Protein AF-A0AAD2HLD6-F1 (afdb_monomer)

Solvent-accessible surface area (backbone atoms only — not comparable to full-atom values): 12755 Å² total; per-residue (Å²): 131,86,68,71,61,67,50,48,49,38,52,50,54,51,52,53,52,30,51,55,29,52,75,67,66,48,94,57,47,82,70,73,55,68,68,59,51,53,53,45,48,52,54,35,52,74,68,62,44,73,67,56,52,51,52,49,32,54,74,72,61,68,53,68,81,92,73,69,73,66,78,80,73,65,74,62,94,80,60,77,86,76,85,81,76,91,74,77,79,74,84,77,76,78,78,73,80,80,83,77,87,74,64,67,67,58,30,52,52,56,35,51,50,45,52,48,49,43,26,71,41,93,63,51,70,72,57,43,53,52,48,34,39,67,52,37,48,91,73,53,52,70,79,81,47,44,64,56,52,51,47,31,61,75,30,71,95,38,44,70,60,11,42,50,52,45,51,53,51,52,52,53,52,52,53,52,62,70,68,41,78,76,53,71,56,72,72,37,68,68,52,50,55,50,50,52,52,51,52,51,51,52,54,53,58,62,69,66,64,128

Organism: NCBI:txid2018698

Nearest PDB structures (foldseek):
  5i6r-assembly1_A-2  TM=1.419E-01  e=4.755E+00  Homo sapiens
  7pub-assembly1_CI  TM=1.383E-01  e=6.868E+00  Trypanosoma brucei brucei

Structure (mmCIF, N/CA/C/O backbone):
data_AF-A0AAD2HLD6-F1
#
_entry.id   AF-A0AAD2HLD6-F1
#
loop_
_atom_site.group_PDB
_atom_site.id
_atom_site.type_symbol
_atom_site.label_atom_id
_atom_site.label_alt_id
_atom_site.label_comp_id
_atom_site.label_asym_id
_atom_site.label_entity_id
_atom_site.label_seq_id
_atom_site.pdbx_PDB_ins_code
_atom_site.Cartn_x
_atom_site.Cartn_y
_atom_site.Cartn_z
_atom_site.occupancy
_atom_site.B_iso_or_equiv
_atom_site.auth_seq_id
_atom_site.auth_comp_id
_atom_site.auth_asym_id
_atom_site.auth_atom_id
_atom_site.pdbx_PDB_model_num
ATOM 1 N N . MET A 1 1 ? 1.886 -17.181 11.685 1.00 43.16 1 MET A N 1
ATOM 2 C CA . MET A 1 1 ? 2.719 -16.362 10.779 1.00 43.16 1 MET A CA 1
ATOM 3 C C . MET A 1 1 ? 4.035 -17.102 10.584 1.00 43.16 1 MET A C 1
ATOM 5 O O . MET A 1 1 ? 4.754 -17.224 11.568 1.00 43.16 1 MET A O 1
ATOM 9 N N . PRO A 1 2 ? 4.303 -17.705 9.413 1.00 45.25 2 PRO A N 1
ATOM 10 C CA . PRO A 1 2 ? 5.565 -18.403 9.165 1.00 45.25 2 PRO A CA 1
ATOM 11 C C . PRO A 1 2 ? 6.747 -17.420 9.218 1.00 45.25 2 PRO A C 1
ATOM 13 O O . PRO A 1 2 ? 6.652 -16.298 8.725 1.00 45.25 2 PRO A O 1
ATOM 16 N N . ASP A 1 3 ? 7.823 -17.839 9.881 1.00 54.28 3 ASP A N 1
ATOM 17 C CA . ASP A 1 3 ? 8.983 -17.025 10.249 1.00 54.28 3 ASP A CA 1
ATOM 18 C C . ASP A 1 3 ? 9.766 -16.517 9.018 1.00 54.28 3 ASP A C 1
ATOM 20 O O . ASP A 1 3 ? 10.240 -17.281 8.175 1.00 54.28 3 ASP A O 1
ATOM 24 N N . GLN A 1 4 ? 9.913 -15.195 8.915 1.00 55.78 4 GLN A N 1
ATOM 25 C CA . GLN A 1 4 ? 10.432 -14.471 7.747 1.00 55.78 4 GLN A CA 1
ATOM 26 C C . GLN A 1 4 ? 11.943 -14.692 7.510 1.00 55.78 4 GLN A C 1
ATOM 28 O O . GLN A 1 4 ? 12.480 -14.318 6.467 1.00 55.78 4 GLN A O 1
ATOM 33 N N . ARG A 1 5 ? 12.656 -15.320 8.455 1.00 56.38 5 ARG A N 1
ATOM 34 C CA . ARG A 1 5 ? 14.119 -15.494 8.397 1.00 56.38 5 ARG A CA 1
ATOM 35 C C . ARG A 1 5 ? 14.576 -16.722 7.616 1.00 56.38 5 ARG A C 1
ATOM 37 O O . ARG A 1 5 ? 15.569 -16.632 6.897 1.00 56.38 5 ARG A O 1
ATOM 44 N N . GLN A 1 6 ? 13.840 -17.832 7.673 1.00 59.19 6 GLN A N 1
ATOM 45 C CA . GLN A 1 6 ? 14.112 -18.991 6.805 1.00 59.19 6 GLN A CA 1
ATOM 46 C C . GLN A 1 6 ? 13.884 -18.626 5.332 1.00 59.19 6 GLN A C 1
ATOM 48 O O . GLN A 1 6 ? 14.675 -18.988 4.460 1.00 59.19 6 GLN A O 1
ATOM 53 N N . SER A 1 7 ? 12.878 -17.780 5.080 1.00 66.38 7 SER A N 1
ATOM 54 C CA . SER A 1 7 ? 12.672 -17.158 3.773 1.00 66.38 7 SER A CA 1
ATOM 55 C C . SER A 1 7 ? 13.891 -16.348 3.329 1.00 66.38 7 SER A C 1
ATOM 57 O O . SER A 1 7 ? 14.237 -16.403 2.158 1.00 66.38 7 SER A O 1
ATOM 59 N N . ALA A 1 8 ? 14.584 -15.633 4.221 1.00 78.81 8 ALA A N 1
ATOM 60 C CA . ALA A 1 8 ? 15.697 -14.764 3.831 1.00 78.81 8 ALA A CA 1
ATOM 61 C C . ALA A 1 8 ? 16.899 -15.539 3.260 1.00 78.81 8 ALA A C 1
ATOM 63 O O . ALA A 1 8 ? 17.448 -15.141 2.232 1.00 78.81 8 ALA A O 1
ATOM 64 N N . HIS A 1 9 ? 17.293 -16.660 3.875 1.00 79.62 9 HIS A N 1
ATOM 65 C CA . HIS A 1 9 ? 18.404 -17.482 3.374 1.00 79.62 9 HIS A CA 1
ATOM 66 C C . HIS A 1 9 ? 18.070 -18.142 2.031 1.00 79.62 9 HIS A C 1
ATOM 68 O O . HIS A 1 9 ? 18.888 -18.109 1.110 1.00 79.62 9 HIS A O 1
ATOM 74 N N . TYR A 1 10 ? 16.852 -18.669 1.893 1.00 82.38 10 TYR A N 1
ATOM 75 C CA . TYR A 1 10 ? 16.374 -19.243 0.637 1.00 82.38 10 TYR A CA 1
ATOM 76 C C . TYR A 1 10 ? 16.260 -18.186 -0.472 1.00 82.38 10 TYR A C 1
ATOM 78 O O . TYR A 1 10 ? 16.799 -18.374 -1.563 1.00 82.38 10 TYR A O 1
ATOM 86 N N . CYS A 1 11 ? 15.636 -17.038 -0.187 1.00 83.31 11 CYS A N 1
ATOM 87 C CA . CYS A 1 11 ? 15.524 -15.923 -1.126 1.00 83.31 11 CYS A CA 1
ATOM 88 C C . CYS A 1 11 ? 16.900 -15.414 -1.564 1.00 83.31 11 CYS A C 1
ATOM 90 O O . CYS A 1 11 ? 17.097 -15.136 -2.744 1.00 83.31 11 CYS A O 1
ATOM 92 N N . ARG A 1 12 ? 17.874 -15.341 -0.647 1.00 87.81 12 ARG A N 1
ATOM 93 C CA . ARG A 1 12 ? 19.253 -14.962 -0.978 1.00 87.81 12 ARG A CA 1
ATOM 94 C C . ARG A 1 12 ? 19.906 -15.969 -1.922 1.00 87.81 12 ARG A C 1
ATOM 96 O O . ARG A 1 12 ? 20.497 -15.557 -2.914 1.00 87.81 12 ARG A O 1
ATOM 103 N N . ALA A 1 13 ? 19.788 -17.267 -1.643 1.00 86.06 13 ALA A N 1
ATOM 104 C CA . ALA A 1 13 ? 20.323 -18.308 -2.521 1.00 86.06 13 ALA A CA 1
ATOM 105 C C . ALA A 1 13 ? 19.681 -18.257 -3.919 1.00 86.06 13 ALA A C 1
ATOM 107 O O . ALA A 1 13 ? 20.362 -18.418 -4.930 1.00 86.06 13 ALA A O 1
ATOM 108 N N . LEU A 1 14 ? 18.376 -17.986 -3.979 1.00 86.94 14 LEU A N 1
ATOM 109 C CA . LEU A 1 14 ? 17.625 -17.863 -5.226 1.00 86.94 14 LEU A CA 1
ATOM 110 C C . LEU A 1 14 ? 18.046 -16.632 -6.031 1.00 86.94 14 LEU A C 1
ATOM 112 O O . LEU A 1 14 ? 18.249 -16.744 -7.238 1.00 86.94 14 LEU A O 1
ATOM 116 N N . ALA A 1 15 ? 18.244 -15.492 -5.368 1.00 87.75 15 ALA A N 1
ATOM 117 C CA . ALA A 1 15 ? 18.725 -14.269 -6.003 1.00 87.75 15 ALA A CA 1
ATOM 118 C C . ALA A 1 15 ? 20.138 -14.436 -6.584 1.00 87.75 15 ALA A C 1
ATOM 120 O O . ALA A 1 15 ? 20.373 -14.045 -7.723 1.00 87.75 15 ALA A O 1
ATOM 121 N N . ILE A 1 16 ? 21.056 -15.067 -5.840 1.00 89.06 16 ILE A N 1
ATOM 122 C CA . ILE A 1 16 ? 22.421 -15.347 -6.320 1.00 89.06 16 ILE A CA 1
ATOM 123 C C . ILE A 1 16 ? 22.375 -16.250 -7.560 1.00 89.06 16 ILE A C 1
ATOM 125 O O . ILE A 1 16 ? 22.927 -15.893 -8.595 1.00 89.06 16 ILE A O 1
ATOM 129 N N . ARG A 1 17 ? 21.625 -17.359 -7.510 1.00 89.69 17 ARG A N 1
ATOM 130 C CA . ARG A 1 17 ? 21.475 -18.269 -8.658 1.00 89.69 17 ARG A CA 1
ATOM 131 C C . ARG A 1 17 ? 20.884 -17.571 -9.886 1.00 89.69 17 ARG A C 1
ATOM 133 O O . ARG A 1 17 ? 21.317 -17.833 -11.004 1.00 89.69 17 ARG A O 1
ATOM 140 N N . ALA A 1 18 ? 19.878 -16.718 -9.699 1.00 87.25 18 ALA A N 1
ATOM 141 C CA . ALA A 1 18 ? 19.266 -15.984 -10.804 1.00 87.25 18 ALA A CA 1
ATOM 142 C C . ALA A 1 18 ? 20.265 -15.023 -11.472 1.00 87.25 18 ALA A C 1
ATOM 144 O O . ALA A 1 18 ? 20.265 -14.913 -12.697 1.00 87.25 18 ALA A O 1
ATOM 145 N N . LEU A 1 19 ? 21.141 -14.378 -10.690 1.00 90.56 19 LEU A N 1
ATOM 146 C CA . LEU A 1 19 ? 22.219 -13.532 -11.211 1.00 90.56 19 LEU A CA 1
ATOM 147 C C . LEU A 1 19 ? 23.246 -14.343 -12.010 1.00 90.56 19 LEU A C 1
ATOM 149 O O . LEU A 1 19 ? 23.597 -13.932 -13.114 1.00 90.56 19 LEU A O 1
ATOM 153 N N . ASP A 1 20 ? 23.670 -15.504 -11.509 1.00 91.00 20 ASP A N 1
ATOM 154 C CA . ASP A 1 20 ? 24.627 -16.374 -12.209 1.00 91.00 20 ASP A CA 1
ATOM 155 C C . ASP A 1 20 ? 24.070 -16.867 -13.560 1.00 91.00 20 ASP A C 1
ATOM 157 O O . ASP A 1 20 ? 24.774 -16.890 -14.574 1.00 91.00 20 ASP A O 1
ATOM 161 N N . LEU A 1 21 ? 22.779 -17.220 -13.606 1.00 88.62 21 LEU A N 1
ATOM 162 C CA . LEU A 1 21 ? 22.099 -17.635 -14.840 1.00 88.62 21 LEU A CA 1
ATOM 163 C C . LEU A 1 21 ? 21.917 -16.477 -15.823 1.00 88.62 21 LEU A C 1
ATOM 165 O O . LEU A 1 21 ? 22.075 -16.667 -17.028 1.00 88.62 21 LEU A O 1
ATOM 169 N N . TYR A 1 22 ? 21.639 -15.274 -15.316 1.00 87.88 22 TYR A N 1
ATOM 170 C CA . TYR A 1 22 ? 21.581 -14.068 -16.135 1.00 87.88 22 TYR A CA 1
ATOM 171 C C . TYR A 1 22 ? 22.946 -13.758 -16.767 1.00 87.88 22 TYR A C 1
ATOM 173 O O . TYR A 1 22 ? 23.028 -13.497 -17.964 1.00 87.88 22 TYR A O 1
ATOM 181 N N . GLN A 1 23 ? 24.032 -13.863 -15.994 1.00 91.31 23 GLN A N 1
ATOM 182 C CA . GLN A 1 23 ? 25.400 -13.707 -16.504 1.00 91.31 23 GLN A CA 1
ATOM 183 C C . GLN A 1 23 ? 25.775 -14.789 -17.526 1.00 91.31 23 GLN A C 1
ATOM 185 O O . GLN A 1 23 ? 26.533 -14.524 -18.456 1.00 91.31 23 GLN A O 1
ATOM 190 N N . SER A 1 24 ? 25.208 -15.988 -17.385 1.00 90.81 24 SER A N 1
ATOM 191 C CA . SER A 1 24 ? 25.399 -17.111 -18.311 1.00 90.81 24 SER A CA 1
ATOM 192 C C . SER A 1 24 ? 24.483 -17.054 -19.545 1.00 90.81 24 SER A C 1
ATOM 194 O O . SER A 1 24 ? 24.546 -17.945 -20.390 1.00 90.81 24 SER A O 1
ATOM 196 N N . ASN A 1 25 ? 23.655 -16.009 -19.670 1.00 90.44 25 ASN A N 1
ATOM 197 C CA . ASN A 1 25 ? 22.712 -15.789 -20.769 1.00 90.44 25 ASN A CA 1
ATOM 198 C C . ASN A 1 25 ? 21.685 -16.930 -20.950 1.00 90.44 25 ASN A C 1
ATOM 200 O O . ASN A 1 25 ? 21.275 -17.244 -22.071 1.00 90.44 25 ASN A O 1
ATOM 204 N N . ASP A 1 26 ? 21.278 -17.569 -19.847 1.00 88.81 26 ASP A N 1
ATOM 205 C CA . ASP A 1 26 ? 20.247 -18.610 -19.860 1.00 88.81 26 ASP A CA 1
ATOM 206 C C . ASP A 1 26 ? 18.873 -17.988 -20.197 1.00 88.81 26 ASP A C 1
ATOM 208 O O . ASP A 1 26 ? 18.485 -16.987 -19.586 1.00 88.81 26 ASP A O 1
ATOM 212 N N . PRO A 1 27 ? 18.100 -18.555 -21.144 1.00 85.44 27 PRO A N 1
ATOM 213 C CA . PRO A 1 27 ? 16.792 -18.026 -21.528 1.00 85.44 27 PRO A CA 1
ATOM 214 C C . PRO A 1 27 ? 15.720 -18.116 -20.427 1.00 85.44 27 PRO A C 1
ATOM 216 O O . PRO A 1 27 ? 14.659 -17.506 -20.573 1.00 85.44 27 PRO A O 1
ATOM 219 N N . GLN A 1 28 ? 15.931 -18.885 -19.350 1.00 85.06 28 GLN A N 1
ATOM 220 C CA . GLN A 1 28 ? 14.949 -19.080 -18.276 1.00 85.06 28 GLN A CA 1
ATOM 221 C C . GLN A 1 28 ? 15.586 -19.036 -16.871 1.00 85.06 28 GLN A C 1
ATOM 223 O O . GLN A 1 28 ? 15.513 -20.018 -16.127 1.00 85.06 28 GLN A O 1
ATOM 228 N N . PRO A 1 29 ? 16.114 -17.878 -16.426 1.00 81.44 29 PRO A N 1
ATOM 229 C CA . PRO A 1 29 ? 16.835 -17.753 -15.151 1.00 81.44 29 PRO A CA 1
ATOM 230 C C . PRO A 1 29 ? 15.970 -18.069 -13.916 1.00 81.44 29 PRO A C 1
ATOM 232 O O . PRO A 1 29 ? 16.477 -18.456 -12.862 1.00 81.44 29 PRO A O 1
ATOM 235 N N . PHE A 1 30 ? 14.645 -17.959 -14.047 1.00 83.19 30 PHE A N 1
ATOM 236 C CA . PHE A 1 30 ? 13.686 -18.240 -12.974 1.00 83.19 30 PHE A CA 1
ATOM 237 C C . PHE A 1 30 ? 13.166 -19.678 -12.965 1.00 83.19 30 PHE A C 1
ATOM 239 O O . PHE A 1 30 ? 12.448 -20.062 -12.041 1.00 83.19 30 PHE A O 1
ATOM 246 N N . LYS A 1 31 ? 13.520 -20.503 -13.958 1.00 89.38 31 LYS A N 1
ATOM 247 C CA . LYS A 1 31 ? 13.141 -21.913 -13.946 1.00 89.38 31 LYS A CA 1
ATOM 248 C C . LYS A 1 31 ? 14.013 -22.652 -12.933 1.00 89.38 31 LYS A C 1
ATOM 250 O O . LYS A 1 31 ? 15.231 -22.795 -13.088 1.00 89.38 31 LYS A O 1
ATOM 255 N N . ILE A 1 32 ? 13.379 -23.091 -11.853 1.00 90.44 32 ILE A N 1
ATOM 256 C CA . ILE A 1 32 ? 14.010 -23.885 -10.801 1.00 90.44 32 ILE A CA 1
ATOM 257 C C . ILE A 1 32 ? 13.515 -25.317 -10.947 1.00 90.44 32 ILE A C 1
ATOM 259 O O . ILE A 1 32 ? 12.316 -25.582 -10.910 1.00 90.44 32 ILE A O 1
ATOM 263 N N . ASP A 1 33 ? 14.456 -26.235 -11.125 1.00 91.69 33 ASP A N 1
ATOM 264 C CA . ASP A 1 33 ? 14.194 -27.663 -11.028 1.00 91.69 33 ASP A CA 1
ATOM 2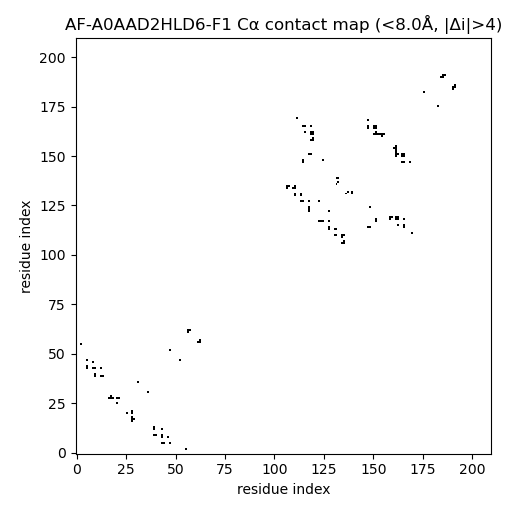65 C C . ASP A 1 33 ? 13.942 -28.063 -9.562 1.00 91.69 33 ASP A C 1
ATOM 267 O O . ASP A 1 33 ? 14.595 -27.541 -8.655 1.00 91.69 33 ASP A O 1
ATOM 271 N N . ILE A 1 34 ? 13.015 -28.996 -9.319 1.00 90.94 34 ILE A N 1
ATOM 272 C CA . ILE A 1 34 ? 12.584 -29.374 -7.962 1.00 90.94 34 ILE A CA 1
ATOM 273 C C . ILE A 1 34 ? 13.773 -29.859 -7.125 1.00 90.94 34 ILE A C 1
ATOM 275 O O . ILE A 1 34 ? 13.896 -29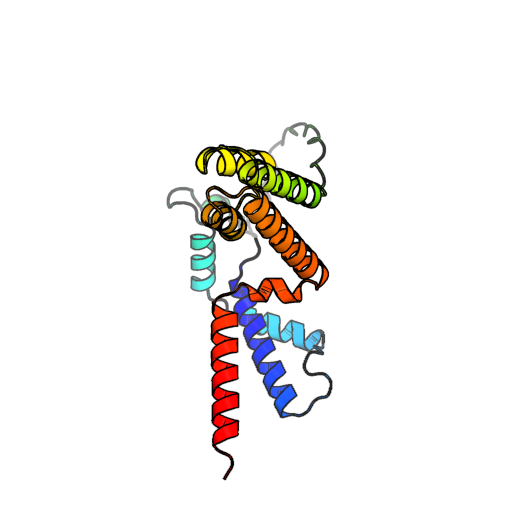.471 -5.964 1.00 90.94 34 ILE A O 1
ATOM 279 N N . LEU A 1 35 ? 14.691 -30.640 -7.708 1.00 92.94 35 LEU A N 1
ATOM 280 C CA . LEU A 1 35 ? 15.878 -31.118 -6.996 1.00 92.94 35 LEU A CA 1
ATOM 281 C C . LEU A 1 35 ? 16.783 -29.954 -6.580 1.00 92.94 35 LEU A C 1
ATOM 283 O O . LEU A 1 35 ? 17.307 -29.936 -5.465 1.00 92.94 35 LEU A O 1
ATOM 287 N N . SER A 1 36 ? 16.940 -28.960 -7.457 1.00 87.50 36 SER A N 1
ATOM 288 C CA . SER A 1 36 ? 17.688 -27.739 -7.138 1.00 87.50 36 SER A CA 1
ATOM 289 C C . SER A 1 36 ? 17.020 -26.961 -6.005 1.00 87.50 36 SER A C 1
ATOM 291 O O . SER A 1 36 ? 17.699 -26.531 -5.075 1.00 87.50 36 SER A O 1
ATOM 293 N N . GLY A 1 37 ? 15.689 -26.848 -6.035 1.00 91.38 37 GLY A N 1
ATOM 294 C CA . GLY A 1 37 ? 14.909 -26.242 -4.957 1.00 91.38 37 GLY A CA 1
ATOM 295 C C . GLY A 1 37 ? 15.114 -26.944 -3.611 1.00 91.38 37 GLY A C 1
ATOM 296 O O . GLY A 1 37 ? 15.399 -26.279 -2.617 1.00 91.38 37 GLY A O 1
ATOM 297 N N . MET A 1 38 ? 15.049 -28.279 -3.589 1.00 94.12 38 MET A N 1
ATOM 298 C CA . MET A 1 38 ? 15.255 -29.087 -2.378 1.00 94.12 38 MET A CA 1
ATOM 299 C C . MET A 1 38 ? 16.663 -28.908 -1.798 1.00 94.12 38 MET A C 1
ATOM 301 O O . MET A 1 38 ? 16.808 -28.697 -0.597 1.00 94.12 38 MET A O 1
ATOM 305 N N . ARG A 1 39 ? 17.701 -28.897 -2.643 1.00 91.56 39 ARG A N 1
ATOM 306 C CA . ARG A 1 39 ? 19.088 -28.652 -2.202 1.00 91.56 39 ARG A CA 1
ATOM 307 C C . ARG A 1 39 ? 19.288 -27.250 -1.635 1.00 91.56 39 ARG A C 1
ATOM 309 O O . ARG A 1 39 ? 20.020 -27.070 -0.668 1.00 91.56 39 ARG A O 1
ATOM 316 N N . MET A 1 40 ? 18.648 -26.243 -2.229 1.00 89.50 40 MET A N 1
ATOM 317 C CA . MET A 1 40 ? 18.701 -24.873 -1.712 1.00 89.50 40 MET A CA 1
ATOM 318 C C . MET A 1 40 ? 18.011 -24.758 -0.353 1.00 89.50 40 MET A C 1
ATOM 320 O O . MET A 1 40 ? 18.513 -24.051 0.518 1.00 89.50 40 MET A O 1
ATOM 324 N N . LEU A 1 41 ? 16.892 -25.463 -0.163 1.00 90.12 41 LEU A N 1
ATOM 325 C CA . LEU A 1 41 ? 16.191 -25.523 1.116 1.00 90.12 41 LEU A CA 1
ATOM 326 C C . LEU A 1 41 ? 17.047 -26.199 2.192 1.00 90.12 41 LEU A C 1
ATOM 328 O O . LEU A 1 41 ? 17.203 -25.646 3.275 1.00 90.12 41 LEU A O 1
ATOM 332 N N . GLU A 1 42 ? 17.645 -27.348 1.879 1.00 92.38 42 GLU A N 1
ATOM 333 C CA . GLU A 1 42 ? 18.556 -28.062 2.780 1.00 92.38 42 GLU A CA 1
ATOM 334 C C . GLU A 1 42 ? 19.757 -27.190 3.170 1.00 92.38 42 GLU A C 1
ATOM 336 O O . GLU A 1 42 ? 20.077 -27.043 4.349 1.00 92.38 42 GLU A O 1
ATOM 341 N N . ASN A 1 43 ? 20.384 -26.530 2.192 1.00 89.00 43 ASN A N 1
ATOM 342 C CA . ASN A 1 43 ? 21.491 -25.620 2.456 1.00 89.00 43 ASN A CA 1
ATOM 343 C C . ASN A 1 43 ? 21.059 -24.440 3.345 1.00 89.00 43 ASN A C 1
ATOM 345 O O . ASN A 1 43 ? 21.754 -24.097 4.300 1.00 89.00 43 ASN A O 1
ATOM 349 N N . ALA A 1 44 ? 19.893 -23.841 3.081 1.00 89.12 44 ALA A N 1
ATOM 350 C CA . ALA A 1 44 ? 19.346 -22.780 3.922 1.00 89.12 44 ALA A CA 1
ATOM 351 C C . ALA A 1 44 ? 19.077 -23.268 5.355 1.00 89.12 44 ALA A C 1
ATOM 353 O O . ALA A 1 44 ? 19.392 -22.552 6.304 1.00 89.12 44 ALA A O 1
ATOM 354 N N . TRP A 1 45 ? 18.559 -24.489 5.514 1.00 89.88 45 TRP A N 1
ATOM 355 C CA . TRP A 1 45 ? 18.309 -25.106 6.816 1.00 89.88 45 TRP A CA 1
ATOM 356 C C . TRP A 1 45 ? 19.596 -25.334 7.609 1.00 89.88 45 TRP A C 1
ATOM 358 O O . TRP A 1 45 ? 19.659 -24.989 8.784 1.00 89.88 45 TRP A O 1
ATOM 368 N N . ASN A 1 46 ? 20.659 -25.810 6.960 1.00 91.88 46 ASN A N 1
ATOM 369 C CA . ASN A 1 46 ? 21.962 -26.021 7.601 1.00 91.88 46 ASN A CA 1
ATOM 370 C C . ASN A 1 46 ? 22.610 -24.720 8.113 1.00 91.88 46 ASN A C 1
ATOM 372 O O . ASN A 1 46 ? 23.484 -24.764 8.976 1.00 91.88 46 ASN A O 1
ATOM 376 N N . HIS A 1 47 ? 22.180 -23.560 7.608 1.00 86.69 47 HIS A N 1
ATOM 377 C CA . HIS A 1 47 ? 22.615 -22.249 8.097 1.00 86.69 47 HIS A CA 1
ATOM 378 C C . HIS A 1 47 ? 21.759 -21.716 9.260 1.00 86.69 47 HIS A C 1
ATOM 380 O O . HIS A 1 47 ? 22.109 -20.694 9.856 1.00 86.69 47 HIS A O 1
ATOM 386 N N . VAL A 1 48 ? 20.651 -22.381 9.606 1.00 88.50 48 VAL A N 1
ATOM 387 C CA . VAL A 1 48 ? 19.837 -22.029 10.773 1.00 88.50 48 VAL A CA 1
ATOM 388 C C . VAL A 1 48 ? 20.574 -22.480 12.029 1.00 88.50 48 VAL A C 1
ATOM 390 O O . VAL A 1 48 ? 20.657 -23.663 12.346 1.00 88.50 48 VAL A O 1
ATOM 393 N N . THR A 1 49 ? 21.117 -21.517 12.770 1.00 88.06 49 THR A N 1
ATOM 394 C CA . THR A 1 49 ? 21.806 -21.803 14.035 1.00 88.06 49 THR A CA 1
ATOM 395 C C . THR A 1 49 ? 20.817 -21.865 15.208 1.00 88.06 49 THR A C 1
ATOM 397 O O . THR A 1 49 ? 19.760 -21.226 15.152 1.00 88.06 49 THR A O 1
ATOM 400 N N . PRO A 1 50 ? 21.152 -22.551 16.319 1.00 87.19 50 PRO A N 1
ATOM 401 C CA . PRO A 1 50 ? 20.317 -22.549 17.523 1.00 87.19 50 PRO A CA 1
ATOM 402 C C . PRO A 1 50 ? 20.010 -21.140 18.050 1.00 87.19 50 PRO A C 1
ATOM 404 O O . PRO A 1 50 ? 18.903 -20.879 18.514 1.00 87.19 50 PRO A O 1
ATOM 407 N N . SER A 1 51 ? 20.948 -20.194 17.914 1.00 85.19 51 SER A N 1
ATOM 408 C CA . SER A 1 51 ? 20.716 -18.796 18.294 1.00 85.19 51 SER A CA 1
ATOM 409 C C . SER A 1 51 ? 19.709 -18.103 17.369 1.00 85.19 51 SER A C 1
ATOM 411 O O . SER A 1 51 ? 18.928 -17.270 17.826 1.00 85.19 51 SER A O 1
ATOM 413 N N . THR A 1 52 ? 19.661 -18.462 16.080 1.00 84.31 52 THR A N 1
ATOM 414 C CA . THR A 1 52 ? 18.635 -17.985 15.140 1.00 84.31 52 THR A CA 1
ATOM 415 C C . THR A 1 52 ? 17.242 -18.448 15.566 1.00 84.31 52 THR A C 1
ATOM 417 O O . THR A 1 52 ? 16.317 -17.634 15.567 1.00 84.31 52 THR A O 1
ATOM 420 N N . ILE A 1 53 ? 17.109 -19.713 15.981 1.00 86.69 53 ILE A N 1
ATOM 421 C CA . ILE A 1 53 ? 15.851 -20.294 16.480 1.00 86.69 53 ILE A CA 1
ATOM 422 C C . ILE A 1 53 ? 15.431 -19.610 17.785 1.00 86.69 53 ILE A C 1
ATOM 424 O O . ILE A 1 53 ? 14.303 -19.130 17.885 1.00 86.69 53 ILE A O 1
ATOM 428 N N . ALA A 1 54 ? 16.351 -19.468 18.743 1.00 81.56 54 ALA A N 1
ATOM 429 C CA . ALA A 1 54 ? 16.087 -18.781 20.007 1.00 81.56 54 ALA A CA 1
ATOM 430 C C . ALA A 1 54 ? 15.631 -17.329 19.785 1.00 81.56 54 ALA A C 1
ATOM 432 O O . ALA A 1 54 ? 14.637 -16.884 20.353 1.00 81.56 54 ALA A O 1
ATOM 433 N N . ASN A 1 55 ? 16.301 -16.599 18.889 1.00 82.75 55 ASN A N 1
ATOM 434 C CA . ASN A 1 55 ? 15.906 -15.241 18.523 1.00 82.75 55 ASN A CA 1
ATOM 435 C C . ASN A 1 55 ? 14.514 -15.189 17.868 1.00 82.75 55 ASN A C 1
ATOM 437 O O . ASN A 1 55 ? 13.763 -14.247 18.123 1.00 82.75 55 ASN A O 1
ATOM 441 N N . CYS A 1 56 ? 14.155 -16.179 17.041 1.00 83.31 56 CYS A N 1
ATOM 442 C CA . CYS A 1 56 ? 12.811 -16.291 16.468 1.00 83.31 56 CYS A CA 1
ATOM 443 C C . CYS A 1 56 ? 11.752 -16.506 17.557 1.00 83.31 56 CYS A C 1
ATOM 445 O O . CYS A 1 56 ? 10.732 -15.811 17.574 1.00 83.31 56 CYS A O 1
ATOM 447 N N . TRP A 1 57 ? 11.983 -17.433 18.487 1.00 89.25 57 TRP A N 1
ATOM 448 C CA . TRP A 1 57 ? 11.061 -17.692 19.596 1.00 89.25 57 TRP A CA 1
ATOM 449 C C . TRP A 1 57 ? 10.876 -16.463 20.489 1.00 89.25 57 TRP A C 1
ATOM 451 O O . TRP A 1 57 ? 9.743 -16.120 20.831 1.00 89.25 57 TRP A O 1
ATOM 461 N N . THR A 1 58 ? 11.955 -15.724 20.760 1.00 83.25 58 THR A N 1
ATOM 462 C CA . THR A 1 58 ? 11.896 -14.461 21.510 1.00 83.25 58 THR A CA 1
ATOM 463 C C . THR A 1 58 ? 11.081 -13.403 20.769 1.00 83.25 58 THR A C 1
ATOM 465 O O . THR A 1 58 ? 10.219 -12.755 21.361 1.00 83.25 58 THR A O 1
ATOM 468 N N . HIS A 1 59 ? 11.294 -13.244 19.460 1.00 76.94 59 HIS A N 1
ATOM 469 C CA . HIS A 1 59 ? 10.568 -12.259 18.654 1.00 76.94 59 HIS A CA 1
ATOM 470 C C . HIS A 1 59 ? 9.070 -12.577 18.538 1.00 76.94 59 HIS A C 1
ATOM 472 O O . HIS A 1 59 ? 8.224 -11.687 18.606 1.00 76.94 59 HIS A O 1
ATOM 478 N N . THR A 1 60 ? 8.732 -13.856 18.387 1.00 84.19 60 THR A N 1
ATOM 479 C CA . THR A 1 60 ? 7.342 -14.330 18.320 1.00 84.19 60 THR A CA 1
ATOM 480 C C . THR A 1 60 ? 6.676 -14.423 19.692 1.00 84.19 60 THR A C 1
ATOM 482 O O . THR A 1 60 ? 5.477 -14.683 19.760 1.00 84.19 60 THR A O 1
ATOM 485 N N . LYS A 1 61 ? 7.429 -14.161 20.773 1.00 85.62 61 LYS A N 1
ATOM 486 C CA . LYS A 1 61 ? 6.992 -14.293 22.171 1.00 85.62 61 LYS A CA 1
ATOM 487 C C . LYS A 1 61 ? 6.475 -15.701 22.496 1.00 85.62 61 LYS A C 1
ATOM 489 O O . LYS A 1 61 ? 5.628 -15.856 23.369 1.00 85.62 61 LYS A O 1
ATOM 494 N N . ILE A 1 62 ? 6.982 -16.705 21.778 1.00 82.62 62 ILE A N 1
ATOM 495 C CA . ILE A 1 62 ? 6.705 -18.125 22.026 1.00 82.62 62 ILE A CA 1
ATOM 496 C C . ILE A 1 62 ? 7.573 -18.631 23.182 1.00 82.62 62 ILE A C 1
ATOM 498 O O . ILE A 1 62 ? 7.207 -19.600 23.836 1.00 82.62 62 ILE A O 1
ATOM 502 N N . THR A 1 63 ? 8.690 -17.957 23.483 1.00 72.69 63 THR A N 1
ATOM 503 C CA . THR A 1 63 ? 9.491 -18.266 24.670 1.00 72.69 63 THR A CA 1
ATOM 504 C C . THR A 1 63 ? 8.661 -18.004 25.943 1.00 72.69 63 THR A C 1
ATOM 506 O O . THR A 1 63 ? 8.272 -16.855 26.182 1.00 72.69 63 THR A O 1
ATOM 509 N N . PRO A 1 64 ? 8.397 -19.022 26.781 1.00 65.00 64 PRO A N 1
ATOM 510 C CA . PRO A 1 64 ? 7.869 -18.883 28.123 1.00 65.00 64 PRO A CA 1
ATOM 511 C C . PRO A 1 64 ? 8.760 -17.939 28.906 1.00 65.00 64 PRO A C 1
ATOM 513 O O . PRO A 1 64 ? 9.991 -17.978 28.813 1.00 65.00 64 PRO A O 1
ATOM 516 N N . LYS A 1 65 ? 8.120 -17.061 29.666 1.00 65.56 65 LYS A N 1
ATOM 517 C CA . LYS A 1 65 ? 8.796 -16.093 30.519 1.00 65.56 65 LYS A CA 1
ATOM 518 C C . LYS A 1 65 ? 9.382 -16.827 31.724 1.00 65.56 65 LYS A C 1
ATOM 520 O O . LYS A 1 65 ? 8.731 -16.858 32.748 1.00 65.56 65 LYS A O 1
ATOM 525 N N . GLU A 1 66 ? 10.547 -17.453 31.569 1.00 63.25 66 GLU A N 1
ATOM 526 C CA . GLU A 1 66 ? 11.464 -17.971 32.611 1.00 63.25 66 GLU A CA 1
ATOM 527 C C . GLU A 1 66 ? 10.913 -18.798 33.803 1.00 63.25 66 GLU A C 1
ATOM 529 O O . GLU A 1 66 ? 11.713 -19.263 34.608 1.00 63.25 66 GLU A O 1
ATOM 534 N N . THR A 1 67 ? 9.611 -19.074 33.929 1.00 54.66 67 THR A N 1
ATOM 535 C CA . THR A 1 67 ? 9.043 -19.746 35.115 1.00 54.66 67 THR A CA 1
ATOM 536 C C . THR A 1 67 ? 8.145 -20.939 34.824 1.00 54.66 67 THR A C 1
ATOM 538 O O . THR A 1 67 ? 7.829 -21.681 35.752 1.00 54.66 67 THR A O 1
ATOM 541 N N . ASP A 1 68 ? 7.779 -21.182 33.567 1.00 56.44 68 ASP A N 1
ATOM 542 C CA . ASP A 1 68 ? 6.974 -22.351 33.219 1.00 56.44 68 ASP A CA 1
ATOM 543 C C . ASP A 1 68 ? 7.907 -23.482 32.784 1.00 56.44 68 ASP A C 1
ATOM 545 O O . ASP A 1 68 ? 8.619 -23.388 31.782 1.00 56.44 68 ASP A O 1
ATOM 549 N N . LYS A 1 69 ? 7.957 -24.521 33.619 1.00 57.72 69 LYS A N 1
ATOM 550 C CA . LYS A 1 69 ? 8.794 -25.713 33.481 1.00 57.72 69 LYS A CA 1
ATOM 551 C C . LYS A 1 69 ? 8.661 -26.322 32.084 1.00 57.72 69 LYS A C 1
ATOM 553 O O . LYS A 1 69 ? 7.702 -27.019 31.774 1.00 57.72 69 LYS A O 1
ATOM 558 N N . TRP A 1 70 ? 9.686 -26.123 31.267 1.00 63.25 70 TRP A N 1
ATOM 559 C CA . TRP A 1 70 ? 9.841 -26.768 29.963 1.00 63.25 70 TRP A CA 1
ATOM 560 C C . TRP A 1 70 ? 10.032 -28.293 30.036 1.00 63.25 70 TRP A C 1
ATOM 562 O O . TRP A 1 70 ? 9.981 -28.967 29.009 1.00 63.25 70 TRP A O 1
ATOM 572 N N . GLU A 1 71 ? 10.238 -28.839 31.236 1.00 58.16 71 GLU A N 1
ATOM 573 C CA . GLU A 1 71 ? 10.475 -30.265 31.484 1.00 58.16 71 GLU A CA 1
ATOM 574 C C . GLU A 1 71 ? 9.233 -31.145 31.245 1.00 58.16 71 GLU A C 1
AT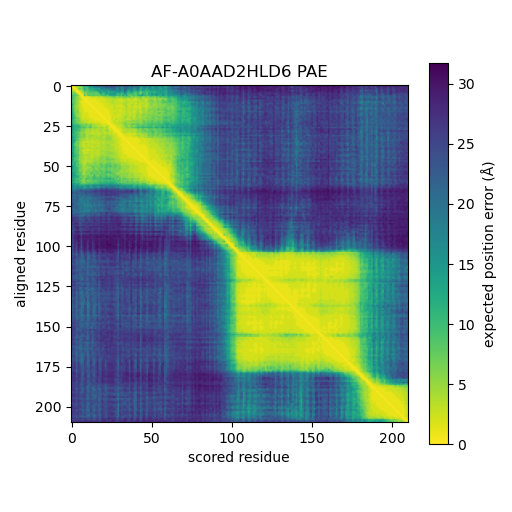OM 576 O O . GLU A 1 71 ? 9.379 -32.354 31.116 1.00 58.16 71 GLU A O 1
ATOM 581 N N . GLU A 1 72 ? 8.028 -30.571 31.119 1.00 56.81 72 GLU A N 1
ATOM 582 C CA . GLU A 1 72 ? 6.793 -31.345 30.885 1.00 56.81 72 GLU A CA 1
ATOM 583 C C . GLU A 1 72 ? 6.417 -31.507 29.396 1.00 56.81 72 GLU A C 1
AT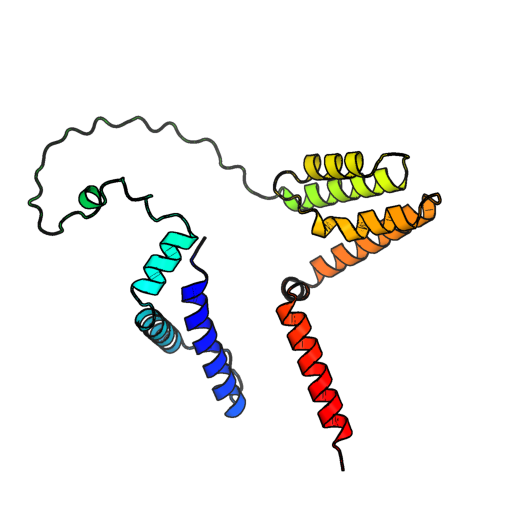OM 585 O O . GLU A 1 72 ? 5.522 -32.284 29.074 1.00 56.81 72 GLU A O 1
ATOM 590 N N . ILE A 1 73 ? 7.085 -30.806 28.466 1.00 60.09 73 ILE A N 1
ATOM 591 C CA . ILE A 1 73 ? 6.733 -30.838 27.026 1.00 60.09 73 ILE A CA 1
ATOM 592 C C . ILE A 1 73 ? 7.656 -31.767 26.226 1.00 60.09 73 ILE A C 1
ATOM 594 O O . ILE A 1 73 ? 7.256 -32.310 25.192 1.00 60.09 73 ILE A O 1
ATOM 598 N N . PHE A 1 74 ? 8.887 -31.990 26.691 1.00 60.19 74 PHE A N 1
ATOM 599 C CA . PHE A 1 74 ? 9.778 -32.959 26.062 1.00 60.19 74 PHE A CA 1
ATOM 600 C C . PHE A 1 74 ? 9.378 -34.371 26.487 1.00 60.19 74 PHE A C 1
ATOM 602 O O . PHE A 1 74 ? 9.852 -34.898 27.487 1.00 60.19 74 PHE A O 1
ATOM 609 N N . VAL A 1 75 ? 8.491 -34.976 25.698 1.00 67.31 75 VAL A N 1
ATOM 610 C CA . VAL A 1 75 ? 8.209 -36.411 25.752 1.00 67.31 75 VAL A CA 1
ATOM 611 C C . VAL A 1 75 ? 9.525 -37.142 25.492 1.00 67.31 75 VAL A C 1
ATOM 613 O O . VAL A 1 75 ? 10.066 -37.060 24.388 1.00 67.31 75 VAL A O 1
ATOM 616 N N . ASP A 1 76 ? 10.062 -37.816 26.510 1.00 65.31 76 ASP A N 1
ATOM 617 C CA . ASP A 1 76 ? 11.198 -38.718 26.337 1.00 65.31 76 ASP A CA 1
ATOM 618 C C . ASP A 1 76 ? 10.761 -39.835 25.373 1.00 65.31 76 ASP A C 1
ATOM 620 O O . ASP A 1 76 ? 9.850 -40.601 25.702 1.00 65.31 76 ASP A O 1
ATOM 624 N N . PRO A 1 77 ? 11.365 -39.943 24.175 1.00 71.81 77 PRO A N 1
ATOM 625 C CA . PRO A 1 77 ? 10.968 -40.939 23.187 1.00 71.81 77 PRO A CA 1
ATOM 626 C C . PRO A 1 77 ? 11.222 -42.384 23.647 1.00 71.81 77 PRO A C 1
ATOM 628 O O . PRO A 1 77 ? 10.764 -43.308 22.980 1.00 71.81 77 PRO A O 1
ATOM 631 N N . ASN A 1 78 ? 11.934 -42.591 24.761 1.00 73.81 78 ASN A N 1
ATOM 632 C CA . ASN A 1 78 ? 12.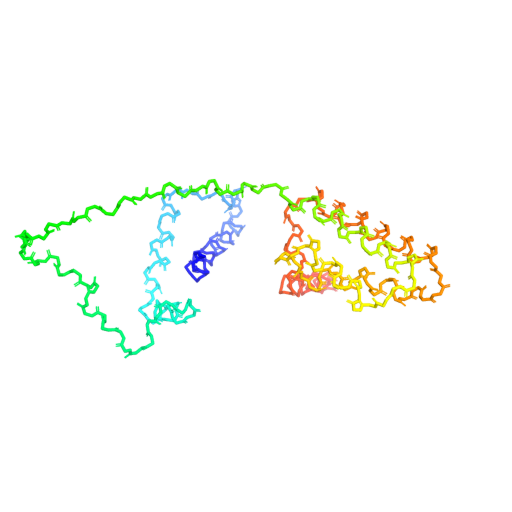153 -43.901 25.369 1.00 73.81 78 ASN A CA 1
ATOM 633 C C . ASN A 1 78 ? 11.369 -44.115 26.674 1.00 73.81 78 ASN A C 1
ATOM 635 O O . ASN A 1 78 ? 11.598 -45.125 27.347 1.00 73.81 78 ASN A O 1
ATOM 639 N N . ALA A 1 79 ? 10.464 -43.206 27.058 1.00 73.44 79 ALA A N 1
ATOM 640 C CA . ALA A 1 79 ? 9.609 -43.435 28.216 1.00 73.44 79 ALA A CA 1
ATOM 641 C C . ALA A 1 79 ? 8.747 -44.690 27.972 1.00 73.44 79 ALA A C 1
ATOM 643 O O . ALA A 1 79 ? 8.070 -44.772 26.943 1.00 73.44 79 ALA A O 1
ATOM 644 N N . PRO A 1 80 ? 8.771 -45.688 28.876 1.00 66.62 80 PRO A N 1
ATOM 645 C CA . PRO A 1 80 ? 7.904 -46.846 28.747 1.00 66.62 80 PRO A CA 1
ATOM 646 C C . PRO A 1 80 ? 6.454 -46.368 28.782 1.00 66.62 80 PRO A C 1
ATOM 648 O O . PRO A 1 80 ? 6.073 -45.611 29.674 1.00 66.62 80 PRO A O 1
ATOM 651 N N . ASP A 1 81 ? 5.685 -46.803 27.787 1.00 57.34 81 ASP A N 1
ATOM 652 C CA . ASP A 1 81 ? 4.271 -46.493 27.589 1.00 57.34 81 ASP A CA 1
ATOM 653 C C . ASP A 1 81 ? 3.456 -46.949 28.810 1.00 57.34 81 ASP A C 1
ATOM 655 O O . ASP A 1 81 ? 2.980 -48.082 28.909 1.00 57.34 81 ASP A O 1
ATOM 659 N N . SER A 1 82 ? 3.388 -46.077 29.812 1.00 53.41 82 SER A N 1
ATOM 660 C CA . SER A 1 82 ? 2.620 -46.287 31.028 1.00 53.41 82 SER A CA 1
ATOM 661 C C . SER A 1 82 ? 1.169 -45.928 30.734 1.00 53.41 82 SER A C 1
ATOM 663 O O . SER A 1 82 ? 0.695 -44.845 31.079 1.00 53.41 82 SER A O 1
ATOM 665 N N . SER A 1 83 ? 0.475 -46.875 30.105 1.00 61.41 83 SER A N 1
ATOM 666 C CA . SER A 1 83 ? -0.983 -46.985 30.119 1.00 61.41 83 SER A CA 1
ATOM 667 C C . SER A 1 83 ? -1.521 -46.882 31.545 1.00 61.41 83 SER A C 1
ATOM 669 O O . SER A 1 83 ? -1.226 -47.726 32.383 1.00 61.41 83 SER A O 1
ATOM 671 N N . ASP A 1 84 ? -2.276 -45.822 31.813 1.00 54.97 84 ASP A N 1
ATOM 672 C CA . ASP A 1 84 ? -3.670 -45.874 32.275 1.00 54.97 84 ASP A CA 1
ATOM 673 C C . ASP A 1 84 ? -4.038 -44.502 32.843 1.00 54.97 84 ASP A C 1
ATOM 675 O O . ASP A 1 84 ? -3.739 -44.145 33.983 1.00 54.97 84 ASP A O 1
ATOM 679 N N . SER A 1 85 ? -4.701 -43.689 32.028 1.00 53.62 85 SER A N 1
ATOM 680 C CA . SER A 1 85 ? -5.452 -42.537 32.519 1.00 53.62 85 SER A CA 1
ATOM 681 C C . SER A 1 85 ? -6.669 -42.337 31.636 1.00 53.62 85 SER A C 1
ATOM 683 O O . SER A 1 85 ? -6.617 -41.767 30.545 1.00 53.62 85 SER A O 1
ATOM 685 N N . GLU A 1 86 ? -7.764 -42.882 32.153 1.00 56.62 86 GLU A N 1
ATOM 686 C CA . GLU A 1 86 ? -9.139 -42.782 31.693 1.00 56.62 86 GLU A CA 1
ATOM 687 C C . GLU A 1 86 ? -9.500 -41.319 31.390 1.00 56.62 86 GLU A C 1
ATOM 689 O O . GLU A 1 86 ? -9.877 -40.526 32.255 1.00 56.62 86 GLU A O 1
ATOM 694 N N . SER A 1 87 ? -9.325 -40.947 30.124 1.00 47.84 87 SER A N 1
ATOM 695 C CA . SER A 1 87 ? -9.632 -39.621 29.609 1.00 47.84 87 SER A CA 1
ATOM 696 C C . SER A 1 87 ? -11.125 -39.542 29.338 1.00 47.84 87 SER A C 1
ATOM 698 O O . SER A 1 87 ? -11.638 -40.015 28.327 1.00 47.84 87 SER A O 1
ATOM 700 N N . LYS A 1 88 ? -11.831 -38.944 30.291 1.00 45.97 88 LYS A N 1
ATOM 701 C CA . LYS A 1 88 ? -13.230 -38.556 30.167 1.00 45.97 88 LYS A CA 1
ATOM 702 C C . LYS A 1 88 ? -13.349 -37.541 29.027 1.00 45.97 88 LYS A C 1
ATOM 704 O O . LYS A 1 88 ? -12.935 -36.395 29.183 1.00 45.97 88 LYS A O 1
ATOM 709 N N . GLU A 1 89 ? -13.887 -37.976 27.889 1.00 47.50 89 GLU A N 1
ATOM 710 C CA . GLU A 1 89 ? -14.128 -37.131 26.717 1.00 47.50 89 GLU A CA 1
ATOM 711 C C . GLU A 1 89 ? -14.903 -35.858 27.113 1.00 47.50 89 GLU A C 1
ATOM 713 O O . GLU A 1 89 ? -16.055 -35.943 27.562 1.00 47.50 89 GLU A O 1
ATOM 718 N N . PRO A 1 90 ? -14.327 -34.657 26.938 1.00 47.25 90 PRO A N 1
ATOM 719 C CA . PRO A 1 90 ? -15.115 -33.445 26.924 1.00 47.25 90 PRO A CA 1
ATOM 720 C C . PRO A 1 90 ? -15.861 -33.402 25.591 1.00 47.25 90 PRO A C 1
ATOM 722 O O . PRO A 1 90 ? -15.250 -33.329 24.524 1.00 47.25 90 PRO A O 1
ATOM 725 N N . LYS A 1 91 ? -17.196 -33.449 25.656 1.00 47.38 91 LYS A N 1
ATOM 726 C CA . LYS A 1 91 ? -18.082 -33.168 24.522 1.00 47.38 91 LYS A CA 1
ATOM 727 C C . LYS A 1 91 ? -17.685 -31.828 23.909 1.00 47.38 91 LYS A C 1
ATOM 729 O O . LYS A 1 91 ? -17.920 -30.771 24.487 1.00 47.38 91 LYS A O 1
ATOM 734 N N . MET A 1 92 ? -17.053 -31.907 22.747 1.00 43.97 92 MET A N 1
ATOM 735 C CA . MET A 1 92 ? -16.670 -30.760 21.949 1.00 43.97 92 MET A CA 1
ATOM 736 C C . MET A 1 92 ? -17.935 -30.260 21.254 1.00 43.97 92 MET A C 1
ATOM 738 O O . MET A 1 92 ? -18.364 -30.803 20.234 1.00 43.97 92 MET A O 1
ATOM 742 N N . ASP A 1 93 ? -18.572 -29.256 21.854 1.00 47.78 93 ASP A N 1
ATOM 743 C CA . ASP A 1 93 ? -19.605 -28.493 21.175 1.00 47.78 93 ASP A CA 1
ATOM 744 C C . ASP A 1 93 ? -18.993 -27.854 19.927 1.00 47.78 93 ASP A C 1
ATOM 746 O O . ASP A 1 93 ? -18.005 -27.120 19.968 1.00 47.78 93 ASP A O 1
ATOM 750 N N . LYS A 1 94 ? -19.601 -28.211 18.799 1.00 53.16 94 LYS A N 1
ATOM 751 C CA . LYS A 1 94 ? -19.344 -27.737 17.444 1.00 53.16 94 LYS A CA 1
ATOM 752 C C . LYS A 1 94 ? -19.167 -26.209 17.439 1.00 53.16 94 LYS A C 1
ATOM 754 O O . LYS A 1 94 ? -20.165 -25.506 17.618 1.00 53.16 94 LYS A O 1
ATOM 759 N N . PRO A 1 95 ? -17.959 -25.666 17.191 1.00 44.06 95 PRO A N 1
ATOM 760 C CA . PRO A 1 95 ? -17.823 -24.240 16.981 1.00 44.06 95 PRO A CA 1
ATOM 761 C C . PRO A 1 95 ? -18.564 -23.877 15.700 1.00 44.06 95 PRO A C 1
ATOM 763 O O . PRO A 1 95 ? -18.307 -24.408 14.615 1.00 44.06 95 PRO A O 1
ATOM 766 N N . ALA A 1 96 ? -19.544 -23.001 15.882 1.00 42.56 96 ALA A N 1
ATOM 767 C CA . ALA A 1 96 ? -20.289 -22.360 14.828 1.00 42.56 96 ALA A CA 1
ATOM 768 C C . ALA A 1 96 ? -19.336 -21.734 13.801 1.00 42.56 96 ALA A C 1
ATOM 770 O O . ALA A 1 96 ? -18.293 -21.182 14.148 1.00 42.56 96 ALA A O 1
ATOM 771 N N . ALA A 1 97 ? -19.747 -21.874 12.543 1.00 41.78 97 ALA A N 1
ATOM 772 C CA . ALA A 1 97 ? -19.237 -21.243 11.337 1.00 41.78 97 ALA A CA 1
ATOM 773 C C . ALA A 1 97 ? -18.277 -20.065 11.573 1.00 41.78 97 ALA A C 1
ATOM 775 O O . ALA A 1 97 ? -18.668 -18.994 12.037 1.00 41.78 97 ALA A O 1
ATOM 776 N N . SER A 1 98 ? -17.024 -20.266 11.165 1.00 43.53 98 SER A N 1
ATOM 777 C CA . SER A 1 98 ? -16.111 -19.170 10.859 1.00 43.53 98 SER A CA 1
ATOM 778 C C . SER A 1 98 ? -16.749 -18.324 9.746 1.00 43.53 98 SER A C 1
ATOM 780 O O . SER A 1 98 ? -17.099 -18.895 8.709 1.00 43.53 98 SER A O 1
ATOM 782 N N . PRO A 1 99 ? -16.967 -17.010 9.932 1.00 46.53 99 PRO A N 1
ATOM 783 C CA . PRO A 1 99 ? -17.523 -16.180 8.880 1.00 46.53 99 PRO A CA 1
ATOM 784 C C . PRO A 1 99 ? -16.466 -16.001 7.792 1.00 46.53 99 PRO A C 1
ATOM 786 O O . PRO A 1 99 ? -15.415 -15.386 7.984 1.00 46.53 99 PRO A O 1
ATOM 789 N N . GLU A 1 100 ? -16.761 -16.601 6.648 1.00 40.53 100 GLU A N 1
ATOM 790 C CA . GLU A 1 100 ? -16.001 -16.482 5.419 1.00 40.53 100 GLU A CA 1
ATOM 791 C C . GLU A 1 100 ? -15.858 -15.011 5.008 1.00 40.53 100 GLU A C 1
ATOM 793 O O . GLU A 1 100 ? -16.770 -14.194 5.136 1.00 40.53 100 GLU A O 1
ATOM 798 N N . LYS A 1 101 ? -14.664 -14.691 4.510 1.00 48.56 101 LYS A N 1
ATOM 799 C CA . LYS A 1 101 ? -14.202 -13.377 4.071 1.00 48.56 101 LYS A CA 1
ATOM 800 C C . LYS A 1 101 ? -14.655 -13.098 2.629 1.00 48.56 101 LYS A C 1
ATOM 802 O O . LYS A 1 101 ? -14.030 -13.602 1.699 1.00 48.56 101 LYS A O 1
ATOM 807 N N . PRO A 1 102 ? -15.688 -12.257 2.442 1.00 43.09 102 PRO A N 1
ATOM 808 C CA . PRO A 1 102 ? -15.713 -11.304 1.324 1.00 43.09 102 PRO A CA 1
ATOM 809 C C . PRO A 1 102 ? -16.015 -9.844 1.747 1.00 43.09 102 PRO A C 1
ATOM 811 O O . PRO A 1 102 ? -16.359 -9.015 0.910 1.00 43.09 102 PRO A O 1
ATOM 814 N N . ALA A 1 103 ? -15.858 -9.486 3.028 1.00 53.00 103 ALA A N 1
ATOM 815 C CA . ALA A 1 103 ? -16.276 -8.179 3.562 1.00 53.00 103 ALA A CA 1
ATOM 816 C C . ALA A 1 103 ? -15.436 -6.949 3.129 1.00 53.00 103 ALA A C 1
ATOM 818 O O . ALA A 1 103 ? -15.915 -5.823 3.248 1.00 53.00 103 ALA A O 1
ATOM 819 N N . SER A 1 104 ? -14.209 -7.109 2.612 1.00 66.56 104 SER A N 1
ATOM 820 C CA . SER A 1 104 ? -13.278 -5.966 2.512 1.00 66.56 104 SER A CA 1
ATOM 821 C C . SER A 1 104 ? -13.551 -4.997 1.353 1.00 66.56 104 SER A C 1
ATOM 823 O O . SER A 1 104 ? -13.172 -3.836 1.433 1.00 66.56 104 SER A O 1
ATOM 825 N N . ALA A 1 105 ? -14.193 -5.433 0.263 1.00 80.00 105 ALA A N 1
ATOM 826 C CA . ALA A 1 105 ? -14.468 -4.540 -0.871 1.00 80.00 105 ALA A CA 1
ATOM 827 C C . ALA A 1 105 ? -15.607 -3.558 -0.563 1.00 80.00 105 ALA A C 1
ATOM 829 O O . ALA A 1 105 ? -15.528 -2.384 -0.916 1.00 80.00 105 ALA A O 1
ATOM 830 N N . LYS A 1 106 ? -16.642 -4.038 0.136 1.00 85.62 106 LYS A N 1
ATOM 831 C CA . LYS A 1 106 ? -17.774 -3.209 0.552 1.00 85.62 106 LYS A CA 1
ATOM 832 C C . LYS A 1 106 ? -17.360 -2.204 1.627 1.00 85.62 106 LYS A C 1
ATOM 834 O O . LYS A 1 106 ? -17.642 -1.027 1.471 1.00 85.62 106 LYS A O 1
ATOM 839 N N . ALA A 1 107 ? -16.605 -2.648 2.634 1.00 88.69 107 ALA A N 1
ATOM 840 C CA . ALA A 1 107 ? -16.088 -1.766 3.680 1.00 88.69 107 ALA A CA 1
ATOM 841 C C . ALA A 1 107 ? -15.209 -0.634 3.114 1.00 88.69 107 ALA A C 1
ATOM 843 O O . ALA A 1 107 ? -15.306 0.501 3.564 1.00 88.69 107 ALA A O 1
ATOM 844 N N . ASN A 1 108 ? -14.405 -0.910 2.079 1.00 90.25 108 ASN A N 1
ATOM 845 C CA . ASN A 1 108 ? -13.636 0.137 1.404 1.00 90.25 108 ASN A CA 1
ATOM 846 C C . ASN A 1 108 ? -14.530 1.155 0.684 1.00 90.25 108 ASN A C 1
ATOM 848 O O . ASN A 1 108 ? -14.222 2.341 0.721 1.00 90.25 108 ASN A O 1
ATOM 852 N N . SER A 1 109 ? -15.615 0.714 0.037 1.00 93.69 109 SER A N 1
ATOM 853 C CA . SER A 1 109 ? -16.589 1.628 -0.579 1.00 93.69 109 SER A CA 1
ATOM 854 C C . SER A 1 109 ? -17.247 2.518 0.475 1.00 93.69 109 SER A C 1
ATOM 856 O O . SER A 1 109 ? -17.230 3.735 0.337 1.00 93.69 109 SER A O 1
ATOM 858 N N . ASP A 1 110 ? -17.738 1.912 1.557 1.00 95.50 110 ASP A N 1
ATOM 859 C CA . ASP A 1 110 ? -18.408 2.622 2.649 1.00 95.50 110 ASP A CA 1
ATOM 860 C C . ASP A 1 110 ? -17.448 3.619 3.343 1.00 95.50 110 ASP A C 1
ATOM 862 O O . ASP A 1 110 ? -17.858 4.680 3.805 1.00 95.50 110 ASP A O 1
ATOM 866 N N . ALA A 1 111 ? -16.144 3.323 3.397 1.00 96.38 111 ALA A N 1
ATOM 867 C CA . ALA A 1 111 ? -15.142 4.229 3.959 1.00 96.38 111 ALA A CA 1
ATOM 868 C C . ALA A 1 111 ? -14.888 5.456 3.067 1.00 96.38 111 ALA A C 1
ATOM 870 O O . ALA A 1 111 ? -14.683 6.557 3.578 1.00 96.38 111 ALA A O 1
ATOM 871 N N . TRP A 1 112 ? -14.953 5.300 1.741 1.00 96.38 112 TRP A N 1
ATOM 872 C CA . TRP A 1 112 ? -14.912 6.438 0.820 1.00 96.38 112 TRP A CA 1
ATOM 873 C C . TRP A 1 112 ? -16.138 7.344 0.966 1.00 96.38 112 TRP A C 1
ATOM 875 O O . TRP A 1 112 ? -15.989 8.563 0.879 1.00 96.38 112 TRP A O 1
ATOM 885 N N . ASP A 1 113 ? -17.310 6.779 1.264 1.00 97.19 113 ASP A N 1
ATOM 886 C CA . ASP A 1 113 ? -18.516 7.566 1.540 1.00 97.19 113 ASP A CA 1
ATOM 887 C C . ASP A 1 113 ? -18.344 8.447 2.789 1.00 97.19 113 ASP A C 1
ATOM 889 O O . ASP A 1 113 ? -18.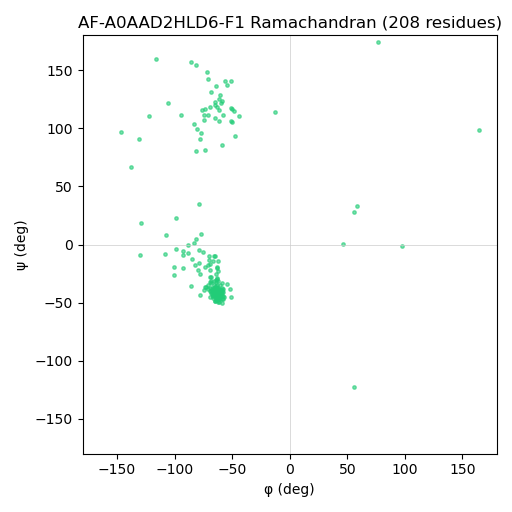740 9.610 2.768 1.00 97.19 113 ASP A O 1
ATOM 893 N N . VAL A 1 114 ? -17.658 7.958 3.833 1.00 97.75 114 VAL A N 1
ATOM 894 C CA . VAL A 1 114 ? -17.312 8.766 5.023 1.00 97.75 114 VAL A CA 1
ATOM 895 C C . VAL A 1 114 ? -16.402 9.947 4.662 1.00 97.75 114 VAL A C 1
ATOM 897 O O . VAL A 1 114 ? -16.596 11.053 5.166 1.00 97.75 114 VAL A O 1
ATOM 900 N N . ILE A 1 115 ? -15.419 9.755 3.774 1.00 97.56 115 ILE A N 1
ATOM 901 C CA . ILE A 1 115 ? -14.552 10.854 3.310 1.00 97.56 115 ILE A CA 1
ATOM 902 C C . ILE A 1 115 ? -15.345 11.874 2.483 1.00 97.56 115 ILE A C 1
ATOM 904 O O . ILE A 1 115 ? -15.124 13.078 2.616 1.00 97.56 115 ILE A O 1
ATOM 908 N N . LEU A 1 116 ? -16.261 11.417 1.626 1.00 96.75 116 LEU A N 1
ATOM 909 C CA . LEU A 1 116 ? -17.125 12.310 0.851 1.00 96.75 116 LEU A CA 1
ATOM 910 C C . LEU A 1 116 ? -18.065 13.101 1.766 1.00 96.75 116 LEU A C 1
ATOM 912 O O . LEU A 1 116 ? -18.215 14.308 1.588 1.00 96.75 116 LEU A O 1
ATOM 916 N N . GLU A 1 117 ? -18.631 12.462 2.790 1.00 97.06 117 GLU A N 1
ATOM 917 C CA . GLU A 1 117 ? -19.424 13.138 3.818 1.00 97.06 117 GLU A CA 1
ATOM 918 C C . GLU A 1 117 ? -18.589 14.197 4.555 1.00 97.06 117 GLU A C 1
ATOM 920 O O . GLU A 1 117 ? -19.050 15.327 4.727 1.00 97.06 117 GLU A O 1
ATOM 925 N N . PHE A 1 118 ? -17.331 13.891 4.889 1.00 97.19 118 PHE A N 1
ATOM 926 C CA . PHE A 1 118 ? -16.391 14.856 5.468 1.00 97.19 118 PHE A CA 1
ATOM 927 C C . PHE A 1 118 ? -16.088 16.039 4.547 1.00 97.19 118 PHE A C 1
ATOM 929 O O . PHE A 1 118 ? -15.995 17.170 5.013 1.00 97.19 118 PHE A O 1
ATOM 936 N N . ALA A 1 119 ? -15.978 15.810 3.239 1.00 96.56 119 ALA A N 1
ATOM 937 C CA . ALA A 1 119 ? -15.746 16.874 2.266 1.00 96.56 119 ALA A CA 1
ATOM 938 C C . ALA A 1 119 ? -16.949 17.824 2.107 1.00 96.56 119 ALA A C 1
ATOM 940 O O . ALA A 1 119 ? -16.775 18.993 1.753 1.00 96.56 119 ALA A O 1
ATOM 941 N N . MET A 1 120 ? -18.165 17.326 2.346 1.00 95.19 120 MET A N 1
ATOM 942 C CA . MET A 1 120 ? -19.413 18.057 2.105 1.00 95.19 120 MET A CA 1
ATOM 943 C C . MET A 1 120 ? -20.034 18.667 3.368 1.00 95.19 120 MET A C 1
ATOM 945 O O . MET A 1 120 ? -20.862 19.572 3.256 1.00 95.19 120 MET A O 1
ATOM 949 N N . THR A 1 121 ? -19.663 18.190 4.557 1.00 94.88 121 THR A N 1
ATOM 950 C CA . THR A 1 121 ? -20.233 18.626 5.841 1.00 94.88 121 THR A CA 1
ATOM 951 C C . THR A 1 121 ? -19.192 19.308 6.729 1.00 94.88 121 THR A C 1
ATOM 953 O O . THR A 1 121 ? -17.992 19.109 6.580 1.00 94.88 121 THR A O 1
ATOM 956 N N . GLU A 1 122 ? -19.634 20.104 7.707 1.00 93.12 122 GLU A N 1
ATOM 957 C CA . GLU A 1 122 ? -18.743 20.711 8.713 1.00 93.12 122 GLU A CA 1
ATOM 958 C C . GLU A 1 122 ? -18.335 19.724 9.827 1.00 93.12 122 GLU A C 1
ATOM 960 O O . GLU A 1 122 ? -18.211 20.102 10.995 1.00 93.12 122 GLU A O 1
ATOM 965 N N . MET A 1 123 ? -18.157 18.438 9.514 1.00 95.12 123 MET A N 1
ATOM 966 C CA . MET A 1 123 ? -17.666 17.492 10.515 1.00 95.12 123 MET A CA 1
ATOM 967 C C . MET A 1 123 ? -16.181 17.749 10.812 1.00 95.12 123 MET A C 1
ATOM 969 O O . MET A 1 123 ? -15.411 18.202 9.967 1.00 95.12 123 MET A O 1
ATOM 973 N N . SER A 1 124 ? -15.765 17.482 12.046 1.00 96.88 124 SER A N 1
ATOM 974 C CA . SER A 1 124 ? -14.364 17.626 12.453 1.00 96.88 124 SER A CA 1
ATOM 975 C C . SER A 1 124 ? -13.527 16.409 12.042 1.00 96.88 124 SER A C 1
ATOM 977 O O . SER A 1 124 ? -14.044 15.295 11.957 1.00 96.88 124 SER A O 1
ATOM 979 N N . LEU A 1 125 ? -12.215 16.599 11.856 1.00 96.81 125 LEU A N 1
ATOM 980 C CA . LEU A 1 125 ? -11.287 15.509 11.520 1.00 96.81 125 LEU A CA 1
ATOM 981 C C . LEU A 1 125 ? -11.405 14.293 12.473 1.00 96.81 125 LEU A C 1
ATOM 983 O O . LEU A 1 125 ? -11.549 13.183 11.968 1.00 96.81 125 LEU A O 1
ATOM 987 N N . PRO A 1 126 ? -11.472 14.454 13.815 1.00 97.88 126 PRO A N 1
ATOM 988 C CA . PRO A 1 126 ? -11.637 13.308 14.715 1.00 97.88 126 PRO A CA 1
ATOM 989 C C . PRO A 1 126 ? -12.957 12.545 14.519 1.00 97.88 126 PRO A C 1
ATOM 991 O O . PRO A 1 126 ? -13.020 11.342 14.758 1.00 97.88 126 PRO A O 1
ATOM 994 N N . GLN A 1 127 ? -14.028 13.223 14.088 1.00 97.94 127 GLN A N 1
ATOM 995 C CA . GLN A 1 127 ? -15.299 12.560 13.775 1.00 97.94 127 GLN A CA 1
ATOM 996 C C . GLN A 1 127 ? -15.200 11.753 12.478 1.00 97.94 127 GLN A C 1
ATOM 998 O O . GLN A 1 127 ? -15.784 10.673 12.398 1.00 97.94 127 GLN A O 1
ATOM 1003 N N . ALA A 1 128 ? -14.460 12.256 11.486 1.00 97.44 128 ALA A N 1
ATOM 1004 C CA . ALA A 1 128 ? -14.237 11.554 10.225 1.00 97.44 128 ALA A CA 1
ATOM 1005 C C . ALA A 1 128 ? -13.394 10.293 10.456 1.00 97.44 128 ALA A C 1
ATOM 1007 O O . ALA A 1 128 ? -13.785 9.206 10.035 1.00 97.44 128 ALA A O 1
ATOM 1008 N N . GLU A 1 129 ? -12.307 10.408 11.224 1.00 97.00 129 GLU A N 1
ATOM 1009 C CA . GLU A 1 129 ? -11.472 9.271 11.632 1.00 97.00 129 GLU A CA 1
ATOM 1010 C C . GLU A 1 129 ? -12.277 8.221 12.409 1.00 97.00 129 GLU A C 1
ATOM 1012 O O . GLU A 1 129 ? -12.204 7.034 12.099 1.00 97.00 129 GLU A O 1
ATOM 1017 N N . GLN A 1 130 ? -13.128 8.642 13.351 1.00 97.75 130 GLN A N 1
ATOM 1018 C CA . GLN A 1 130 ? -14.012 7.720 14.068 1.00 97.75 130 GLN A CA 1
ATOM 1019 C C . GLN A 1 130 ? -15.020 7.021 13.135 1.00 97.75 130 GLN A C 1
ATOM 1021 O O . GLN A 1 130 ? -15.373 5.859 13.356 1.00 97.75 130 GLN A O 1
ATOM 1026 N N . GLY A 1 131 ? -15.509 7.714 12.102 1.00 97.62 131 GLY A N 1
ATOM 1027 C CA . GLY A 1 131 ? -16.354 7.127 11.062 1.00 97.62 131 GLY A CA 1
ATOM 1028 C C . GLY A 1 131 ? -15.619 6.036 10.280 1.00 97.62 131 GLY A C 1
ATOM 1029 O O . GLY A 1 131 ? -16.146 4.934 10.128 1.00 97.62 131 GLY A O 1
ATOM 1030 N N . LEU A 1 132 ? -14.377 6.306 9.870 1.00 97.06 132 LEU A N 1
ATOM 1031 C CA . LEU A 1 132 ? -13.516 5.342 9.178 1.00 97.06 132 LEU A CA 1
ATOM 1032 C C . LEU A 1 132 ? -13.208 4.123 10.053 1.00 97.06 132 LEU A C 1
ATOM 1034 O O . LEU A 1 132 ? -13.349 2.992 9.591 1.00 97.06 132 LEU A O 1
ATOM 1038 N N . GLU A 1 133 ? -12.862 4.333 11.325 1.00 96.38 133 GLU A N 1
ATOM 1039 C CA . GLU A 1 133 ? -12.640 3.254 12.297 1.00 96.38 133 GLU A CA 1
ATOM 1040 C C . GLU A 1 133 ? -13.879 2.375 12.470 1.00 96.38 133 GLU A C 1
ATOM 1042 O O . GLU A 1 133 ? -13.771 1.152 12.555 1.00 96.38 133 GLU A O 1
ATOM 1047 N N . ARG A 1 134 ? -15.075 2.975 12.484 1.00 97.12 134 ARG A N 1
ATOM 1048 C CA . ARG A 1 134 ? -16.333 2.230 12.603 1.00 97.12 134 ARG A CA 1
ATOM 1049 C C . ARG A 1 134 ? -16.602 1.353 11.381 1.00 97.12 134 ARG A C 1
ATOM 1051 O O . ARG A 1 134 ? -17.103 0.244 11.547 1.00 97.12 134 ARG A O 1
ATOM 1058 N N . VAL A 1 135 ? -16.309 1.851 10.181 1.00 96.38 135 VAL A N 1
ATOM 1059 C CA . VAL A 1 135 ? -16.570 1.138 8.921 1.00 96.38 135 VAL A CA 1
ATOM 1060 C C . VAL A 1 135 ? -15.526 0.051 8.657 1.00 96.38 135 VAL A C 1
ATOM 1062 O O . VAL A 1 135 ? -15.876 -1.059 8.260 1.00 96.38 135 VAL A O 1
ATOM 1065 N N . LEU A 1 136 ? -14.249 0.352 8.890 1.00 93.75 136 LEU A N 1
ATOM 1066 C CA . LEU A 1 136 ? -13.127 -0.530 8.554 1.00 93.75 136 LEU A CA 1
ATOM 1067 C C . LEU A 1 136 ? -12.721 -1.452 9.712 1.00 93.75 136 LEU A C 1
ATOM 1069 O O . LEU A 1 136 ? -12.089 -2.485 9.492 1.00 93.75 136 LEU A O 1
ATOM 1073 N N . GLY A 1 137 ? -13.083 -1.108 10.949 1.00 94.56 137 GLY A N 1
ATOM 1074 C CA . GLY A 1 137 ? -12.779 -1.900 12.135 1.00 94.56 137 GLY A CA 1
ATOM 1075 C C . GLY A 1 137 ? -11.280 -2.163 12.280 1.00 94.56 137 GLY A C 1
ATOM 1076 O O . GLY A 1 137 ? -10.467 -1.244 12.326 1.00 94.56 137 GLY A O 1
ATOM 1077 N N . THR A 1 138 ? -10.902 -3.442 12.335 1.00 92.12 138 THR A N 1
ATOM 1078 C CA . THR A 1 138 ? -9.499 -3.870 12.472 1.00 92.12 138 THR A CA 1
ATOM 1079 C C . THR A 1 138 ? -8.646 -3.607 11.235 1.00 92.12 138 THR A C 1
ATOM 1081 O O . THR A 1 138 ? -7.422 -3.648 11.338 1.00 92.12 138 THR A O 1
ATOM 1084 N N . ASP A 1 139 ? -9.269 -3.357 10.082 1.00 90.44 139 ASP A N 1
ATOM 1085 C CA . ASP A 1 139 ? -8.571 -3.071 8.828 1.00 90.44 139 ASP A CA 1
ATOM 1086 C C . ASP A 1 139 ? -8.276 -1.566 8.663 1.00 90.44 139 ASP A C 1
ATOM 1088 O O . ASP A 1 139 ? -7.659 -1.161 7.676 1.00 90.44 139 AS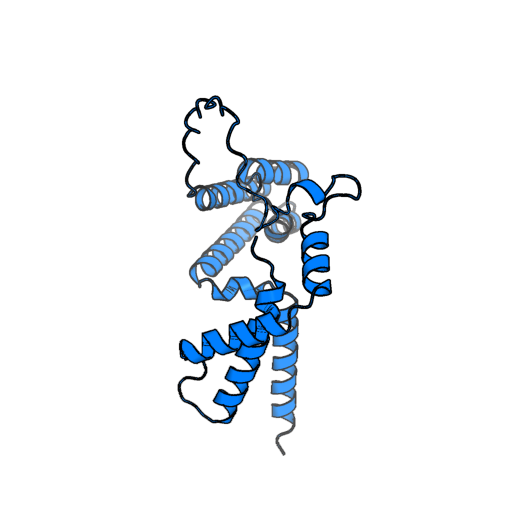P A O 1
ATOM 1092 N N . TYR A 1 140 ? -8.677 -0.720 9.624 1.00 94.44 140 TYR A N 1
ATOM 1093 C CA . TYR A 1 140 ? -8.343 0.701 9.609 1.00 94.44 140 TYR A CA 1
ATOM 1094 C C . TYR A 1 140 ? -6.848 0.925 9.860 1.00 94.44 140 TYR A C 1
ATOM 1096 O O . TYR A 1 140 ? -6.319 0.632 10.935 1.00 94.44 140 TYR A O 1
ATOM 1104 N N . TYR A 1 141 ? -6.172 1.511 8.873 1.00 93.75 141 TYR A N 1
ATOM 1105 C CA . TYR A 1 141 ? -4.797 1.970 9.005 1.00 93.75 141 TYR A CA 1
ATOM 1106 C C . TYR A 1 141 ? -4.719 3.470 8.692 1.00 93.75 141 TYR A C 1
ATOM 1108 O O . TYR A 1 141 ? -4.862 3.844 7.527 1.00 93.75 141 TYR A O 1
ATOM 1116 N N . PRO A 1 142 ? -4.459 4.346 9.686 1.00 91.62 142 PRO A N 1
ATOM 1117 C CA . PRO A 1 142 ? -4.530 5.801 9.506 1.00 91.62 142 PRO A CA 1
ATOM 1118 C C . PRO A 1 142 ? -3.728 6.325 8.306 1.00 91.62 142 PRO A C 1
ATOM 1120 O O . PRO A 1 142 ? -4.187 7.184 7.561 1.00 91.62 142 PRO A O 1
ATOM 1123 N N . LYS A 1 143 ? -2.546 5.749 8.046 1.00 91.75 143 LYS A N 1
ATOM 1124 C CA . LYS A 1 143 ? -1.671 6.203 6.952 1.00 91.75 143 LYS A CA 1
ATOM 1125 C C . LYS A 1 143 ? -2.284 6.045 5.563 1.00 91.75 143 LYS A C 1
ATOM 1127 O O . LYS A 1 143 ? -1.932 6.826 4.683 1.00 91.75 143 LYS A O 1
ATOM 1132 N N . ASP A 1 144 ? -3.167 5.070 5.368 1.00 92.00 144 ASP A N 1
ATOM 1133 C CA . ASP A 1 144 ? -3.806 4.835 4.069 1.00 92.00 144 ASP A CA 1
ATOM 1134 C C . ASP A 1 144 ? -4.869 5.906 3.765 1.00 92.00 144 ASP A C 1
ATOM 1136 O O . ASP A 1 144 ? -5.204 6.138 2.603 1.00 92.00 144 ASP A O 1
ATOM 1140 N N . TRP A 1 145 ? -5.336 6.608 4.803 1.00 95.12 145 TRP A N 1
ATOM 1141 C CA . TRP A 1 145 ? -6.391 7.620 4.740 1.00 95.12 145 TRP A CA 1
ATOM 1142 C C . TRP A 1 145 ? -5.885 9.056 4.919 1.00 95.12 145 TRP A C 1
ATOM 1144 O O . TRP A 1 145 ? -6.626 9.996 4.645 1.00 95.12 145 TRP A O 1
ATOM 1154 N N . ASN A 1 146 ? -4.612 9.257 5.276 1.00 94.88 146 ASN A N 1
ATOM 1155 C CA . ASN A 1 146 ? -4.029 10.599 5.387 1.00 94.88 146 ASN A CA 1
ATOM 1156 C C . ASN A 1 146 ? -4.134 11.391 4.078 1.00 94.88 146 ASN A C 1
ATOM 1158 O O . ASN A 1 146 ? -4.543 12.540 4.099 1.00 94.88 146 ASN A O 1
ATOM 1162 N N . ALA A 1 147 ? -3.815 10.781 2.931 1.00 95.94 147 ALA A N 1
ATOM 1163 C CA . ALA A 1 147 ? -3.850 11.479 1.644 1.00 95.94 147 ALA A CA 1
ATOM 1164 C C . ALA A 1 147 ? -5.241 12.054 1.291 1.00 95.94 147 ALA A C 1
ATOM 1166 O O . ALA A 1 147 ? -5.315 13.240 0.962 1.00 95.94 147 ALA A O 1
ATOM 1167 N N . PRO A 1 148 ? -6.346 11.283 1.364 1.00 96.44 148 PRO A N 1
ATOM 1168 C CA . PRO A 1 148 ? -7.675 11.847 1.145 1.00 96.44 148 PRO A CA 1
ATOM 1169 C C . PRO A 1 148 ? -8.100 12.852 2.225 1.00 96.44 148 PRO A C 1
ATOM 1171 O O . PRO A 1 148 ? -8.683 13.878 1.880 1.00 96.44 148 PRO A O 1
ATOM 1174 N N . LEU A 1 149 ? -7.773 12.622 3.502 1.00 96.38 149 LEU A N 1
ATOM 1175 C CA . LEU A 1 149 ? -8.082 13.574 4.578 1.00 96.38 149 LEU A CA 1
ATOM 1176 C C . LEU A 1 149 ? -7.339 14.910 4.392 1.00 96.38 149 LEU A C 1
ATOM 1178 O O . LEU A 1 149 ? -7.948 15.974 4.490 1.00 96.38 149 LEU A O 1
ATOM 1182 N N . ASP A 1 150 ? -6.055 14.869 4.038 1.00 96.69 150 ASP A N 1
ATOM 1183 C CA . ASP A 1 150 ? -5.238 16.047 3.735 1.00 96.69 150 ASP A CA 1
ATOM 1184 C C . ASP A 1 150 ? -5.778 16.804 2.514 1.00 96.69 150 ASP A C 1
ATOM 1186 O O . ASP A 1 150 ? -5.807 18.035 2.514 1.00 96.69 150 ASP A O 1
ATOM 1190 N N . ALA A 1 151 ? -6.249 16.090 1.485 1.00 96.69 151 ALA A N 1
ATOM 1191 C CA . ALA A 1 151 ? -6.845 16.699 0.297 1.00 96.69 151 ALA A CA 1
ATOM 1192 C C . ALA A 1 151 ? -8.126 17.484 0.629 1.00 96.69 151 ALA A C 1
ATOM 1194 O O . ALA A 1 151 ? -8.299 18.608 0.145 1.00 96.69 151 ALA A O 1
ATOM 1195 N N . VAL A 1 152 ? -8.987 16.937 1.497 1.00 97.12 152 VAL A N 1
ATOM 1196 C CA . VAL A 1 152 ? -10.172 17.645 2.009 1.00 97.12 152 VAL A CA 1
ATOM 1197 C C . VAL A 1 152 ? -9.750 18.876 2.813 1.00 97.12 152 VAL A C 1
ATOM 1199 O O . VAL A 1 152 ? -10.237 19.981 2.567 1.00 97.12 152 VAL A O 1
ATOM 1202 N N . MET A 1 153 ? -8.781 18.721 3.717 1.00 95.50 153 MET A N 1
ATOM 1203 C CA . MET A 1 153 ? -8.298 19.809 4.572 1.00 95.50 153 MET A CA 1
ATOM 1204 C C . MET A 1 153 ? -7.599 20.932 3.791 1.00 95.50 153 MET A C 1
ATOM 1206 O O . MET A 1 153 ? -7.698 22.100 4.171 1.00 95.50 153 MET A O 1
ATOM 1210 N N . ALA A 1 154 ? -6.937 20.616 2.676 1.00 96.44 154 ALA A N 1
ATOM 1211 C CA . ALA A 1 154 ? -6.328 21.599 1.781 1.00 96.44 154 ALA A CA 1
ATOM 1212 C C . ALA A 1 154 ? -7.367 22.440 1.014 1.00 96.44 154 ALA A C 1
ATOM 1214 O O . ALA A 1 154 ? -7.061 23.550 0.576 1.00 96.44 154 ALA A O 1
ATOM 1215 N N . CYS A 1 155 ? -8.597 21.938 0.872 1.00 95.25 155 CYS A N 1
ATOM 1216 C CA . CYS A 1 155 ? -9.706 22.609 0.190 1.00 95.25 155 CYS A CA 1
ATOM 1217 C C . CYS A 1 155 ? -10.667 23.313 1.162 1.00 95.25 155 CYS A C 1
ATOM 1219 O O . CYS A 1 155 ? -11.825 23.557 0.826 1.00 95.25 155 CYS A O 1
ATOM 1221 N N . LYS A 1 156 ? -10.201 23.649 2.373 1.00 89.00 156 LYS A N 1
ATOM 1222 C CA . LYS A 1 156 ? -11.029 24.246 3.427 1.00 89.00 156 LYS A CA 1
ATOM 1223 C C . LYS A 1 156 ? -11.825 25.458 2.920 1.00 89.00 156 LYS A C 1
ATOM 1225 O O . LYS A 1 156 ? -11.245 26.486 2.577 1.00 89.00 156 LYS A O 1
ATOM 1230 N N . GLY A 1 157 ? -13.154 25.340 2.938 1.00 90.00 157 GLY A N 1
ATOM 1231 C CA . GLY A 1 157 ? -14.090 26.388 2.512 1.00 90.00 157 GLY A CA 1
ATOM 1232 C C . GLY A 1 157 ? -14.630 26.252 1.083 1.00 90.00 157 GLY A C 1
ATOM 1233 O O . GLY A 1 157 ? -15.456 27.069 0.690 1.00 90.00 157 GLY A O 1
ATOM 1234 N N . ASP A 1 158 ? -14.211 25.235 0.325 1.00 95.50 158 ASP A N 1
ATOM 1235 C CA . ASP A 1 158 ? -14.726 24.931 -1.015 1.00 95.50 158 ASP A CA 1
ATOM 1236 C C . ASP A 1 158 ? -15.078 23.437 -1.115 1.00 95.50 158 ASP A C 1
ATOM 1238 O O . ASP A 1 158 ? -14.240 22.592 -1.448 1.00 95.50 158 ASP A O 1
ATOM 1242 N N . SER A 1 159 ? -16.331 23.110 -0.786 1.00 95.25 159 SER A N 1
ATOM 1243 C CA . SER A 1 159 ? -16.830 21.729 -0.749 1.00 95.25 159 SER A CA 1
ATOM 1244 C C . SER A 1 159 ? -16.817 21.058 -2.124 1.00 95.25 159 SER A C 1
ATOM 1246 O O . SER A 1 159 ? -16.537 19.866 -2.214 1.00 95.25 159 SER A O 1
ATOM 1248 N N . ILE A 1 160 ? -17.031 21.818 -3.204 1.00 95.75 160 ILE A N 1
ATOM 1249 C CA . ILE A 1 160 ? -16.998 21.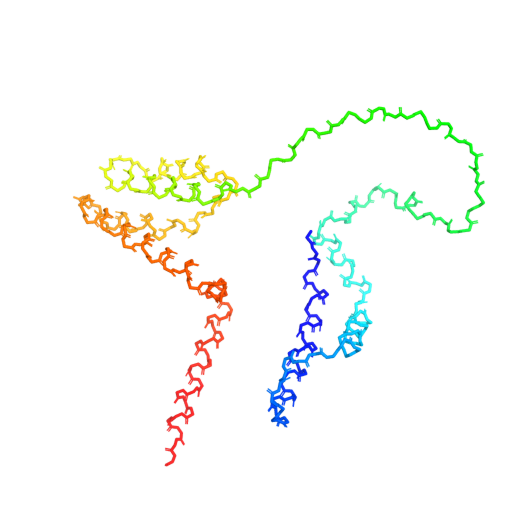297 -4.579 1.00 95.75 160 ILE A CA 1
ATOM 1250 C C . ILE A 1 160 ? -15.573 20.867 -4.936 1.00 95.75 160 ILE A C 1
ATOM 1252 O O . ILE A 1 160 ? -15.358 19.790 -5.497 1.00 95.75 160 ILE A O 1
ATOM 1256 N N . LYS A 1 161 ? -14.581 21.693 -4.588 1.00 96.19 161 LYS A N 1
ATOM 1257 C CA . LYS A 1 161 ? -13.173 21.373 -4.827 1.00 96.19 161 LYS A CA 1
ATOM 1258 C C . LYS A 1 161 ? -12.699 20.191 -3.976 1.00 96.19 161 LYS A C 1
ATOM 1260 O O . LYS A 1 161 ? -11.960 19.349 -4.485 1.00 96.19 161 LYS A O 1
ATOM 1265 N N . ALA A 1 162 ? -13.141 20.108 -2.720 1.00 95.50 162 ALA A N 1
ATOM 1266 C CA . ALA A 1 162 ? -12.842 18.982 -1.838 1.00 95.50 162 ALA A CA 1
ATOM 1267 C C . ALA A 1 162 ? -13.426 17.664 -2.380 1.00 95.50 162 ALA A C 1
ATOM 1269 O O . ALA A 1 162 ? -12.712 16.669 -2.482 1.00 95.50 162 ALA A O 1
ATOM 1270 N N . GLU A 1 163 ? -14.695 17.669 -2.799 1.00 95.75 163 GLU A N 1
ATOM 1271 C CA . GLU A 1 163 ? -15.378 16.501 -3.370 1.00 95.75 163 GLU A CA 1
ATOM 1272 C C . GLU A 1 163 ? -14.683 15.994 -4.643 1.00 95.75 163 GLU A C 1
ATOM 1274 O O . GLU A 1 163 ? -14.450 14.792 -4.792 1.00 95.75 163 GLU A O 1
ATOM 1279 N N . LEU A 1 164 ? -14.300 16.904 -5.546 1.00 95.88 164 LEU A N 1
ATOM 1280 C CA . LEU A 1 164 ? -13.547 16.562 -6.757 1.00 95.88 164 LEU A CA 1
ATOM 1281 C C . LEU A 1 164 ? -12.198 15.914 -6.429 1.00 95.88 164 LEU A C 1
ATOM 1283 O O . LEU A 1 164 ? -11.882 14.862 -6.980 1.00 95.88 164 LEU A O 1
ATOM 1287 N N . ALA A 1 165 ? -11.438 16.489 -5.493 1.00 96.12 165 ALA A N 1
ATOM 1288 C CA . ALA A 1 165 ? -10.142 15.944 -5.093 1.00 96.12 165 ALA A CA 1
ATOM 1289 C C . ALA A 1 165 ? -10.258 14.521 -4.513 1.00 96.12 165 ALA A C 1
ATOM 1291 O O . ALA A 1 165 ? -9.434 13.654 -4.811 1.00 96.12 165 ALA A O 1
ATOM 1292 N N . VAL A 1 166 ? -11.302 14.257 -3.721 1.00 95.62 166 VAL A N 1
ATOM 1293 C CA . VAL A 1 166 ? -11.575 12.923 -3.163 1.00 95.62 166 VAL A CA 1
ATOM 1294 C C . VAL A 1 166 ? -11.950 11.929 -4.263 1.00 95.62 166 VAL A C 1
ATOM 1296 O O . VAL A 1 166 ? -11.431 10.811 -4.277 1.00 95.62 166 VAL A O 1
ATOM 1299 N N . ARG A 1 167 ? -12.808 12.320 -5.215 1.00 95.81 167 ARG A N 1
ATOM 1300 C CA . ARG A 1 167 ? -13.191 11.449 -6.340 1.00 95.81 167 ARG A CA 1
ATOM 1301 C C . ARG A 1 167 ? -12.014 11.101 -7.243 1.00 95.81 167 ARG A C 1
ATOM 1303 O O . ARG A 1 167 ? -11.887 9.942 -7.639 1.00 95.81 167 ARG A O 1
ATOM 1310 N N . ASP A 1 168 ? -11.138 12.061 -7.518 1.00 96.00 168 ASP A N 1
ATOM 1311 C CA . ASP A 1 168 ? -9.915 11.813 -8.282 1.00 96.00 168 ASP A CA 1
ATOM 1312 C C . ASP A 1 168 ? -9.030 10.783 -7.565 1.00 96.00 168 ASP A C 1
ATOM 1314 O O . ASP A 1 168 ? -8.573 9.814 -8.176 1.00 96.00 168 ASP A O 1
ATOM 1318 N N . LEU A 1 169 ? -8.853 10.910 -6.245 1.00 94.44 169 LEU A N 1
ATOM 1319 C CA . LEU A 1 169 ? -8.107 9.927 -5.455 1.00 94.44 169 LEU A CA 1
ATOM 1320 C C . LEU A 1 169 ? -8.759 8.537 -5.483 1.00 94.44 169 LEU A C 1
ATOM 1322 O O . LEU A 1 169 ? -8.052 7.542 -5.667 1.00 94.44 169 LEU A O 1
ATOM 1326 N N . MET A 1 170 ? -10.085 8.453 -5.382 1.00 92.75 170 MET A N 1
ATOM 1327 C CA . MET A 1 170 ? -10.823 7.190 -5.487 1.00 92.75 170 MET A CA 1
ATOM 1328 C C . MET A 1 170 ? -10.597 6.511 -6.853 1.00 92.75 170 MET A C 1
ATOM 1330 O O . MET A 1 170 ? -10.353 5.300 -6.923 1.00 92.75 170 MET A O 1
ATOM 1334 N N . ALA A 1 171 ? -10.587 7.285 -7.944 1.00 92.50 171 ALA A N 1
ATOM 1335 C CA . ALA A 1 171 ? -10.263 6.790 -9.282 1.00 92.50 171 ALA A CA 1
ATOM 1336 C C . ALA A 1 171 ? -8.814 6.271 -9.363 1.00 92.50 171 ALA A C 1
ATOM 1338 O O . ALA A 1 171 ? -8.567 5.176 -9.871 1.00 92.50 171 ALA A O 1
ATOM 1339 N N . THR A 1 172 ? -7.846 6.984 -8.776 1.00 90.56 172 THR A N 1
ATOM 1340 C CA . THR A 1 172 ? -6.450 6.510 -8.764 1.00 90.56 172 THR A CA 1
ATOM 1341 C C . THR A 1 172 ? -6.257 5.224 -7.955 1.00 90.56 172 THR A C 1
ATOM 1343 O O . THR A 1 172 ? -5.481 4.356 -8.365 1.00 90.56 172 THR A O 1
ATOM 1346 N N . GLN A 1 173 ? -6.971 5.052 -6.836 1.00 85.88 173 GLN A N 1
ATOM 1347 C CA . GLN A 1 173 ? -6.903 3.832 -6.027 1.00 85.88 173 GLN A CA 1
ATOM 1348 C C . GLN A 1 173 ? -7.538 2.632 -6.738 1.00 85.88 173 GLN A C 1
ATOM 1350 O O . GLN A 1 173 ? -6.980 1.533 -6.704 1.00 85.88 173 GLN A O 1
ATOM 1355 N N . THR A 1 174 ? -8.668 2.835 -7.418 1.00 82.75 174 THR A N 1
ATOM 1356 C CA . THR A 1 174 ? -9.336 1.774 -8.189 1.00 82.75 174 THR A CA 1
ATOM 1357 C C . THR A 1 174 ? -8.511 1.355 -9.408 1.00 82.75 174 THR A C 1
ATOM 1359 O O . THR A 1 174 ? -8.339 0.157 -9.645 1.00 82.75 174 THR A O 1
ATOM 1362 N N . GLU A 1 175 ? -7.883 2.298 -10.116 1.00 81.56 175 GLU A N 1
ATOM 1363 C CA . GLU A 1 175 ? -6.919 1.981 -11.177 1.00 81.56 175 GLU A CA 1
ATOM 1364 C C . GLU A 1 175 ? -5.671 1.257 -10.654 1.00 81.56 175 GLU A C 1
ATOM 1366 O O . GLU A 1 175 ? -5.157 0.341 -11.305 1.00 81.56 175 GLU A O 1
ATOM 1371 N N . ALA A 1 176 ? -5.158 1.655 -9.486 1.00 74.62 176 ALA A N 1
ATOM 1372 C CA . ALA A 1 176 ? -4.013 0.999 -8.864 1.00 74.62 176 ALA A CA 1
ATOM 1373 C C . ALA A 1 176 ? -4.344 -0.442 -8.446 1.00 74.62 176 ALA A C 1
ATOM 1375 O O . ALA A 1 176 ? -3.505 -1.327 -8.622 1.00 74.62 176 ALA A O 1
ATOM 1376 N N . ALA A 1 177 ? -5.564 -0.690 -7.959 1.00 70.31 177 ALA A N 1
ATOM 1377 C CA . ALA A 1 177 ? -6.057 -2.028 -7.642 1.00 70.31 177 ALA A CA 1
ATOM 1378 C C . ALA A 1 177 ? -6.250 -2.890 -8.905 1.00 70.31 177 ALA A C 1
ATOM 1380 O O . ALA A 1 177 ? -5.921 -4.077 -8.895 1.00 70.31 177 ALA A O 1
ATOM 1381 N N . ALA A 1 178 ? -6.708 -2.293 -10.011 1.00 72.12 178 ALA A N 1
ATOM 1382 C CA . ALA A 1 178 ? -6.885 -2.980 -11.291 1.00 72.12 178 ALA A CA 1
ATOM 1383 C C . ALA A 1 178 ? -5.554 -3.378 -11.961 1.00 72.12 178 ALA A C 1
ATOM 1385 O O . ALA A 1 178 ? -5.496 -4.383 -12.668 1.00 72.12 178 ALA A O 1
ATOM 1386 N N . LYS A 1 179 ? -4.460 -2.642 -11.709 1.00 65.56 179 LYS A N 1
ATOM 1387 C CA . LYS A 1 179 ? -3.118 -2.915 -12.274 1.00 65.56 179 LYS A CA 1
ATOM 1388 C C . LYS A 1 179 ? -2.361 -4.077 -11.596 1.00 65.56 179 LYS A C 1
ATOM 1390 O O . LYS A 1 179 ? -1.205 -4.335 -11.930 1.00 65.56 179 LYS A O 1
ATOM 1395 N N . GLY A 1 180 ? -3.018 -4.837 -10.718 1.00 47.19 180 GLY A N 1
ATOM 1396 C CA . GLY A 1 180 ? -2.521 -6.110 -10.191 1.00 47.19 180 GLY A CA 1
ATOM 1397 C C . GLY A 1 180 ? -1.426 -6.000 -9.112 1.00 47.19 180 GLY A C 1
ATOM 1398 O O . GLY A 1 180 ? -0.935 -4.912 -8.803 1.00 47.19 180 GLY A O 1
ATOM 1399 N N . PRO A 1 181 ? -1.016 -7.141 -8.513 1.00 49.00 181 PRO A N 1
ATOM 1400 C CA . PRO A 1 181 ? -0.226 -7.196 -7.272 1.00 49.00 181 PRO A CA 1
ATOM 1401 C C . PRO A 1 181 ? 1.159 -6.546 -7.347 1.00 49.00 181 PRO A C 1
ATOM 1403 O O . PRO A 1 181 ? 1.777 -6.295 -6.312 1.00 49.00 181 PRO A O 1
ATOM 1406 N N . LEU A 1 182 ? 1.647 -6.252 -8.553 1.00 47.25 182 LEU A N 1
ATOM 1407 C CA . LEU A 1 182 ? 2.970 -5.677 -8.777 1.00 47.25 182 LEU A CA 1
ATOM 1408 C C . LEU A 1 182 ? 3.125 -4.281 -8.153 1.00 47.25 182 LEU A C 1
ATOM 1410 O O . LEU A 1 182 ? 4.244 -3.882 -7.850 1.00 47.25 182 LEU A O 1
ATOM 1414 N N . ARG A 1 183 ? 2.027 -3.564 -7.864 1.00 48.81 183 ARG A N 1
ATOM 1415 C CA . ARG A 1 183 ? 2.085 -2.265 -7.168 1.00 48.81 183 ARG A CA 1
ATOM 1416 C C . ARG A 1 183 ? 2.121 -2.330 -5.643 1.00 48.81 183 ARG A C 1
ATOM 1418 O O . ARG A 1 183 ? 2.464 -1.321 -5.036 1.00 48.81 183 ARG A O 1
ATOM 1425 N N . ARG A 1 184 ? 1.855 -3.472 -4.993 1.00 48.88 184 ARG A N 1
ATOM 1426 C CA . ARG A 1 184 ? 1.988 -3.557 -3.520 1.00 48.88 184 ARG A CA 1
ATOM 1427 C C . ARG A 1 184 ? 3.432 -3.347 -3.052 1.00 48.88 184 ARG A C 1
ATOM 1429 O O . ARG A 1 184 ? 3.647 -2.863 -1.949 1.00 48.88 184 ARG A O 1
ATOM 1436 N N . PHE A 1 185 ? 4.402 -3.630 -3.919 1.00 51.72 185 PHE A N 1
ATOM 1437 C CA . PHE A 1 185 ? 5.818 -3.356 -3.677 1.00 51.72 185 PHE A CA 1
ATOM 1438 C C . PHE A 1 185 ? 6.207 -1.885 -3.903 1.00 51.72 185 PHE A C 1
ATOM 1440 O O . PHE A 1 185 ? 7.237 -1.447 -3.405 1.00 51.72 185 PHE A O 1
ATOM 1447 N N . ALA A 1 186 ? 5.369 -1.091 -4.581 1.00 53.12 186 ALA A N 1
ATOM 1448 C CA . ALA A 1 186 ? 5.649 0.317 -4.871 1.00 53.12 186 ALA A CA 1
ATOM 1449 C C . ALA A 1 186 ? 5.479 1.245 -3.652 1.00 53.12 186 ALA A C 1
ATOM 1451 O O . ALA A 1 186 ? 5.798 2.430 -3.743 1.00 53.12 186 ALA A O 1
ATOM 1452 N N . CYS A 1 187 ? 4.977 0.747 -2.518 1.00 52.00 187 CYS A N 1
ATOM 1453 C CA . CYS A 1 187 ? 4.935 1.482 -1.247 1.00 52.00 187 CYS A 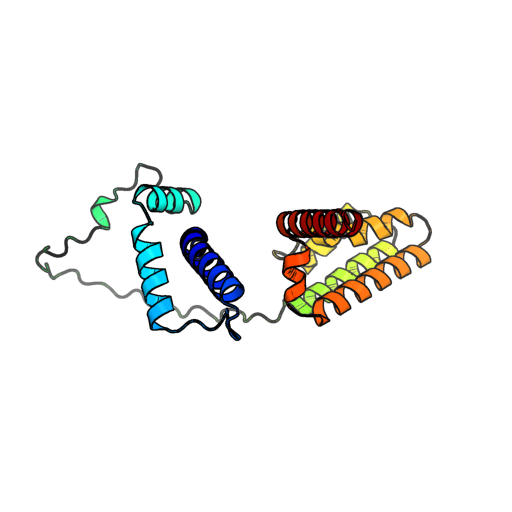CA 1
ATOM 1454 C C . CYS A 1 187 ? 6.077 1.099 -0.293 1.00 52.00 187 CYS A C 1
ATOM 1456 O O . CYS A 1 187 ? 6.205 1.706 0.770 1.00 52.00 187 CYS A O 1
ATOM 1458 N N . ASP A 1 188 ? 6.920 0.125 -0.652 1.00 68.94 188 ASP A N 1
ATOM 1459 C CA . ASP A 1 188 ? 8.084 -0.221 0.156 1.00 68.94 188 ASP A CA 1
ATOM 1460 C C . ASP A 1 188 ? 9.186 0.832 -0.053 1.00 68.94 188 ASP A C 1
ATOM 1462 O O . ASP A 1 188 ? 9.719 1.021 -1.151 1.00 68.94 188 ASP A O 1
ATOM 1466 N N . ARG A 1 189 ? 9.507 1.555 1.027 1.00 68.69 189 ARG A N 1
ATOM 1467 C CA . ARG A 1 189 ? 10.497 2.639 1.039 1.00 68.69 189 ARG A CA 1
ATOM 1468 C C . ARG A 1 189 ? 11.881 2.159 0.602 1.00 68.69 189 ARG A C 1
ATOM 1470 O O . ARG A 1 189 ? 12.617 2.931 -0.006 1.00 68.69 189 ARG A O 1
ATOM 1477 N N . HIS A 1 190 ? 12.231 0.912 0.907 1.00 67.00 190 HIS A N 1
ATOM 1478 C CA . HIS A 1 190 ? 13.515 0.339 0.523 1.00 67.00 190 HIS A CA 1
ATOM 1479 C C . HIS A 1 190 ? 13.564 0.031 -0.971 1.00 67.00 190 HIS A C 1
ATOM 1481 O O . HIS A 1 190 ? 14.600 0.257 -1.591 1.00 67.00 190 HIS A O 1
ATOM 1487 N N . LEU A 1 191 ? 12.449 -0.410 -1.563 1.00 71.19 191 LEU A N 1
ATOM 1488 C CA . LEU A 1 191 ? 12.377 -0.607 -3.011 1.00 71.19 191 LEU A CA 1
ATOM 1489 C C . LEU A 1 191 ? 12.427 0.717 -3.774 1.00 71.19 191 LEU A C 1
ATOM 1491 O O . LEU A 1 191 ? 13.153 0.789 -4.757 1.00 71.19 191 LEU A O 1
ATOM 1495 N N . ARG A 1 192 ? 11.733 1.766 -3.309 1.00 72.19 192 ARG A N 1
ATOM 1496 C CA . ARG A 1 192 ? 11.827 3.095 -3.944 1.00 72.19 192 ARG A CA 1
ATOM 1497 C C . ARG A 1 192 ? 13.239 3.661 -3.884 1.00 72.19 192 ARG A C 1
ATOM 1499 O O . ARG A 1 192 ? 13.761 4.092 -4.898 1.00 72.19 192 ARG A O 1
ATOM 1506 N N . ALA A 1 193 ? 13.892 3.585 -2.724 1.00 77.00 193 ALA A N 1
ATOM 1507 C CA . ALA A 1 193 ? 15.275 4.037 -2.597 1.00 77.00 193 ALA A CA 1
ATOM 1508 C C . ALA A 1 193 ? 16.232 3.253 -3.517 1.00 77.00 193 ALA A C 1
ATOM 1510 O O . ALA A 1 193 ? 17.190 3.819 -4.039 1.00 77.00 193 ALA A O 1
ATOM 1511 N N . ALA A 1 194 ? 15.975 1.958 -3.728 1.00 81.56 194 ALA A N 1
ATOM 1512 C CA . ALA A 1 194 ? 16.735 1.150 -4.675 1.00 81.56 194 ALA A CA 1
ATOM 1513 C C . ALA A 1 194 ? 16.439 1.524 -6.141 1.00 81.56 194 ALA A C 1
ATOM 1515 O O . ALA A 1 194 ? 17.362 1.550 -6.950 1.00 81.56 194 ALA A O 1
ATOM 1516 N N . GLU A 1 195 ? 15.185 1.830 -6.481 1.00 85.81 195 GLU A N 1
ATOM 1517 C CA . GLU A 1 195 ? 14.767 2.297 -7.810 1.00 85.81 195 GLU A CA 1
ATOM 1518 C C . GLU A 1 195 ? 15.384 3.661 -8.158 1.00 85.81 195 GLU A C 1
ATOM 1520 O O . GLU A 1 195 ? 15.922 3.830 -9.256 1.00 85.81 195 GLU A O 1
ATOM 1525 N N . ASP A 1 196 ? 15.382 4.596 -7.206 1.00 85.19 196 ASP A N 1
ATOM 1526 C CA . ASP A 1 196 ? 16.004 5.914 -7.353 1.00 85.19 196 ASP A CA 1
ATOM 1527 C C . ASP A 1 196 ? 17.520 5.773 -7.563 1.00 85.19 196 ASP A C 1
ATOM 1529 O O . ASP A 1 196 ? 18.073 6.303 -8.526 1.00 85.19 196 ASP A O 1
ATOM 1533 N N . ALA A 1 197 ? 18.192 4.963 -6.733 1.00 91.00 197 ALA A N 1
ATOM 1534 C CA . ALA A 1 197 ? 19.626 4.709 -6.871 1.00 91.00 197 ALA A CA 1
ATOM 1535 C C . ALA A 1 197 ? 19.979 4.054 -8.217 1.00 91.00 197 ALA A C 1
ATOM 1537 O O . ALA A 1 197 ? 20.979 4.409 -8.844 1.00 91.00 197 ALA A O 1
ATOM 1538 N N . LEU A 1 198 ? 19.161 3.110 -8.693 1.00 94.19 198 LEU A N 1
ATOM 1539 C CA . LEU A 1 198 ? 19.364 2.483 -9.998 1.00 94.19 198 LEU A CA 1
ATOM 1540 C C . LEU A 1 198 ? 19.203 3.511 -11.128 1.00 94.19 198 LEU A C 1
ATOM 1542 O O . LEU A 1 198 ? 20.045 3.576 -12.026 1.00 94.19 198 LEU A O 1
ATOM 1546 N N . SER A 1 199 ? 18.170 4.349 -11.058 1.00 90.75 199 SER A N 1
ATOM 1547 C CA . SER A 1 199 ? 17.907 5.404 -12.042 1.00 90.75 199 SER A CA 1
ATOM 1548 C C . SER A 1 199 ? 19.059 6.410 -12.125 1.00 90.75 199 SER A C 1
ATOM 1550 O O . SER A 1 199 ? 19.510 6.732 -13.229 1.00 90.75 199 SER A O 1
ATOM 1552 N N . ASP A 1 200 ? 19.615 6.817 -10.983 1.00 93.25 200 ASP A N 1
ATOM 1553 C CA . ASP A 1 200 ? 20.786 7.696 -10.914 1.00 93.25 200 ASP A CA 1
ATOM 1554 C C . ASP A 1 200 ? 22.022 7.055 -11.557 1.00 93.25 200 ASP A C 1
ATOM 1556 O O . ASP A 1 200 ? 22.731 7.697 -12.340 1.00 93.25 200 ASP A O 1
ATOM 1560 N N . THR A 1 201 ? 22.280 5.767 -11.296 1.00 95.56 201 THR A N 1
ATOM 1561 C CA . THR A 1 201 ? 23.420 5.081 -11.928 1.00 95.56 201 THR A CA 1
ATOM 1562 C C . THR A 1 201 ? 23.261 4.966 -13.443 1.00 95.56 201 THR A C 1
ATOM 1564 O O . THR A 1 201 ? 24.233 5.167 -14.169 1.00 95.56 201 THR A O 1
ATOM 1567 N N . ILE A 1 202 ? 22.046 4.723 -13.945 1.00 93.44 202 ILE A N 1
ATOM 1568 C CA . ILE A 1 202 ? 21.767 4.676 -15.386 1.00 93.44 202 ILE A CA 1
ATOM 1569 C C . ILE A 1 202 ? 22.016 6.043 -16.031 1.00 93.44 202 ILE A C 1
ATOM 1571 O O . ILE A 1 202 ? 22.661 6.113 -17.078 1.00 93.44 202 ILE A O 1
ATOM 1575 N N . GLN A 1 203 ? 21.562 7.134 -15.407 1.00 92.62 203 GLN A N 1
ATOM 1576 C CA . GLN A 1 203 ? 21.834 8.485 -15.906 1.00 92.62 203 GLN A CA 1
ATOM 1577 C C . GLN A 1 203 ? 23.329 8.815 -15.875 1.00 92.62 203 GLN A C 1
ATOM 1579 O O . GLN A 1 203 ? 23.855 9.372 -16.837 1.00 92.62 203 GLN A O 1
ATOM 1584 N N . THR A 1 204 ? 24.031 8.402 -14.820 1.00 95.31 204 THR A N 1
ATOM 1585 C CA . THR A 1 204 ? 25.486 8.577 -14.702 1.00 95.31 204 THR A CA 1
ATOM 1586 C C . THR A 1 204 ? 26.231 7.807 -15.795 1.00 95.31 204 THR A C 1
ATOM 1588 O O . THR A 1 204 ? 27.160 8.323 -16.405 1.00 95.31 204 THR A O 1
ATOM 1591 N N . LEU A 1 205 ? 25.806 6.585 -16.115 1.00 92.44 205 LEU A N 1
ATOM 1592 C CA . LEU A 1 205 ? 26.389 5.815 -17.216 1.00 92.44 205 LEU A CA 1
ATOM 1593 C C . LEU A 1 205 ? 26.071 6.424 -18.589 1.00 92.44 205 LEU A C 1
ATOM 1595 O O . LEU A 1 205 ? 26.887 6.333 -19.505 1.00 92.44 205 LEU A O 1
ATOM 1599 N N . ALA A 1 206 ? 24.911 7.066 -18.744 1.00 93.44 206 ALA A N 1
ATOM 1600 C CA . ALA A 1 206 ? 24.535 7.734 -19.985 1.00 93.44 206 ALA A CA 1
ATOM 1601 C C . ALA A 1 206 ? 25.377 8.992 -20.262 1.00 93.44 206 ALA A C 1
ATOM 1603 O O . ALA A 1 206 ? 25.651 9.284 -21.427 1.00 93.44 206 ALA A O 1
ATOM 1604 N N . THR A 1 207 ? 25.818 9.707 -19.222 1.00 93.62 207 THR A N 1
ATOM 1605 C CA . THR A 1 207 ? 26.669 10.905 -19.346 1.00 93.62 207 THR A CA 1
ATOM 1606 C C . THR A 1 207 ? 28.153 10.585 -19.522 1.00 93.62 207 THR A C 1
ATOM 1608 O O . THR A 1 207 ? 28.898 11.426 -20.013 1.00 93.62 207 THR A O 1
ATOM 1611 N N . VAL A 1 208 ? 28.582 9.362 -19.197 1.00 92.38 208 VAL A N 1
ATOM 1612 C CA . VAL A 1 208 ? 29.966 8.878 -19.376 1.00 92.38 208 VAL A CA 1
ATOM 1613 C C . VAL A 1 208 ? 30.248 8.407 -20.817 1.00 92.38 208 VAL A C 1
ATOM 1615 O O . VAL A 1 208 ? 31.346 7.947 -21.124 1.00 92.38 208 VAL A O 1
ATOM 1618 N N . LYS A 1 209 ? 29.300 8.561 -21.753 1.00 71.12 209 LYS A N 1
ATOM 1619 C CA . LYS A 1 209 ? 29.571 8.331 -23.179 1.00 71.12 209 LYS A CA 1
ATOM 1620 C C . LYS A 1 209 ? 30.583 9.357 -23.708 1.00 71.12 209 LYS A C 1
ATOM 1622 O O . LYS A 1 209 ? 30.261 10.536 -23.833 1.00 71.12 209 LYS A O 1
ATOM 1627 N N . CYS A 1 210 ? 31.788 8.849 -23.976 1.00 52.22 210 CYS A N 1
ATOM 1628 C CA . CYS A 1 210 ? 32.898 9.502 -24.668 1.00 52.22 210 CYS A CA 1
ATOM 1629 C C . CYS A 1 210 ? 32.505 10.101 -26.021 1.00 52.22 210 CYS A C 1
ATOM 1631 O O . CYS A 1 210 ? 31.655 9.491 -26.712 1.00 52.22 210 CYS A O 1
#

Secondary structure (DSSP, 8-state):
---HHHHHHHHHHHHHHHHHHHHTT-S-TT---HHHHHHHHHHHHHT--HHHHHHHHHHHT-S--S-S-GGGT---TTS---------------------S-THHHHHHHHHHHHHHHHHS---HHHHHHHHHHHHGGG--HHHHHHHHHHHHHTTT-HHHHHHHHHHHHHHHHHHHHT-GGGGGGG-HHHHHHHHHHHHHHHHHHHT--

Foldseek 3Di:
DPDCQLVVQLVVVLVVQLVVCVVVVPPCSPDDDVVNSVVSSVVSVVPCDPVNVVVSCVVVVVDDPPPPDPVVVPDPPPPPPDDDDPDDDDPPDDPPDDDDDPLPVVLVVQLLVLLLCVLQDPDDPVVSLVSNCVSCPPNDDVVVCCQLSVLSVVCPPPSVSSNVSSVVVVVVVVVLVVVDDPCVCVPPPVVVVVVVVVVVVVVVVVVPPD

pLDDT: mean 80.08, std 17.48, range [40.53, 97.94]

Sequence (210 aa):
MPDQRQSAHYCRALAIRALDLYQSNDPQPFKIDILSGMRMLENAWNHVTPSTIANCWTHTKITPKETDKWEEIFVDPNAPDSSDSESKEPKMDKPAASPEKPASAKANSDAWDVILEFAMTEMSLPQAEQGLERVLGTDYYPKDWNAPLDAVMACKGDSIKAELAVRDLMATQTEAAAKGPLRRFACDRHLRAAEDALSDTIQTLATVKC

Mean predicted aligned error: 18.12 Å

Radius of gyration: 27.21 Å; Cα contacts (8 Å, |Δi|>4): 82; chains: 1; bounding box: 53×73×60 Å